Protein AF-F8PUZ0-F1 (afdb_monomer_lite)

Sequence (207 aa):
MEPEPGDVYIRRVSTFIRNNEKGLAEAGFVRRRRPQRRHTDTVATSVFNPVGWFYVDSRTQPPAPPPKPKPVVFIIDTHRLFYILMRLEAIGMAIGTLDVKVDHPSRPMTFTKVSSDPDKSETLSLASFRSSLTAVSGLSLGGGWWGRPEPQSIDAELRFIFSSFTKIPAILIKSPGSKMIAELSKEPPNENALPMDAFKNIQSLEC

Radius of gyration: 25.56 Å; chains: 1; bounding box: 61×55×80 Å

pLDDT: mean 71.46, std 19.32, range [36.28, 95.25]

Organism: Serpula lacrymans var. lacrymans (strain S7.3) (NCBI:txid936435)

Structure (mmCIF, N/CA/C/O backbone):
data_AF-F8PUZ0-F1
#
_entry.id   AF-F8PUZ0-F1
#
loop_
_atom_site.group_PDB
_atom_site.id
_atom_site.type_symbol
_atom_site.label_atom_id
_atom_site.label_alt_id
_atom_site.label_comp_id
_atom_site.label_asym_id
_atom_site.label_entity_id
_atom_site.label_seq_id
_atom_site.pdbx_PDB_ins_code
_atom_site.Cartn_x
_atom_site.Cartn_y
_atom_site.Cartn_z
_atom_site.occupancy
_atom_site.B_iso_or_equiv
_atom_site.auth_seq_id
_atom_site.auth_comp_id
_atom_site.auth_asym_id
_atom_site.auth_atom_id
_atom_site.pdbx_PDB_model_num
ATOM 1 N N . MET A 1 1 ? 5.005 5.743 20.868 1.00 61.06 1 MET A N 1
ATOM 2 C CA . MET A 1 1 ? 4.700 5.861 19.428 1.00 61.06 1 MET A CA 1
ATOM 3 C C . MET A 1 1 ? 3.937 7.151 19.217 1.00 61.06 1 MET A C 1
ATOM 5 O O . MET A 1 1 ? 3.027 7.412 19.996 1.00 61.06 1 MET A O 1
ATOM 9 N N . GLU A 1 2 ? 4.318 7.957 18.231 1.00 71.50 2 GLU A N 1
ATOM 10 C CA . GLU A 1 2 ? 3.592 9.190 17.900 1.00 71.50 2 GLU A CA 1
ATOM 11 C C . GLU A 1 2 ? 2.314 8.832 17.123 1.00 71.50 2 GLU A C 1
ATOM 13 O O . GLU A 1 2 ? 2.414 8.114 16.118 1.00 71.50 2 GLU A O 1
ATOM 18 N N . PRO A 1 3 ? 1.123 9.264 17.581 1.00 78.94 3 PRO A N 1
ATOM 19 C CA . PRO A 1 3 ? -0.121 9.017 16.867 1.00 78.94 3 PRO A CA 1
ATOM 20 C C . PRO A 1 3 ? -0.197 9.903 15.618 1.00 78.94 3 PRO A C 1
ATOM 22 O O . PRO A 1 3 ? -0.076 11.123 15.695 1.00 78.94 3 PRO A O 1
ATOM 25 N N . GLU A 1 4 ? -0.411 9.285 14.461 1.00 86.81 4 GLU A N 1
ATOM 26 C CA . GLU A 1 4 ? -0.615 9.968 13.185 1.00 86.81 4 GLU A CA 1
ATOM 27 C C . GLU A 1 4 ? -2.093 9.857 12.761 1.00 86.81 4 GLU A C 1
ATOM 29 O O . GLU A 1 4 ? -2.658 8.759 12.835 1.00 86.81 4 GLU A O 1
ATOM 34 N N . PRO A 1 5 ? -2.741 10.952 12.318 1.00 90.06 5 PRO A N 1
ATOM 35 C CA . PRO A 1 5 ? -4.095 10.890 11.769 1.00 90.06 5 PRO A CA 1
ATOM 36 C C . PRO A 1 5 ? -4.122 10.089 10.460 1.00 90.06 5 PRO A C 1
ATOM 38 O O . PRO A 1 5 ? -3.265 10.262 9.588 1.00 90.06 5 PRO A O 1
ATOM 41 N N . GLY A 1 6 ? -5.111 9.208 10.312 1.00 88.38 6 GLY A N 1
ATOM 42 C CA . GLY A 1 6 ? -5.140 8.235 9.224 1.00 88.38 6 GLY A CA 1
ATOM 43 C C . GLY A 1 6 ? -5.359 8.846 7.836 1.00 88.38 6 GLY A C 1
ATOM 44 O O . GLY A 1 6 ? -4.699 8.445 6.877 1.00 88.38 6 GLY A O 1
ATOM 45 N N . ASP A 1 7 ? -6.163 9.903 7.727 1.00 91.50 7 ASP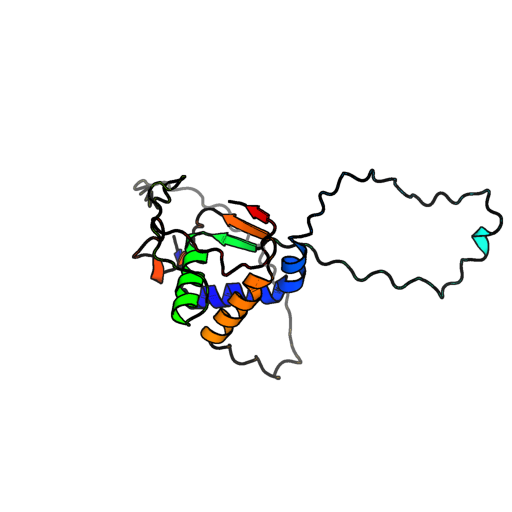 A N 1
ATOM 46 C CA . ASP A 1 7 ? -6.376 10.611 6.455 1.00 91.50 7 ASP A CA 1
ATOM 47 C C . ASP A 1 7 ? -5.091 11.281 5.929 1.00 91.50 7 ASP A C 1
ATOM 49 O O . ASP A 1 7 ? -4.815 11.286 4.726 1.00 91.50 7 ASP A O 1
ATOM 53 N N . VAL A 1 8 ? -4.246 11.801 6.829 1.00 91.81 8 VAL A N 1
ATOM 54 C CA . VAL A 1 8 ? -2.925 12.347 6.465 1.00 91.81 8 VAL A CA 1
ATOM 55 C C . VAL A 1 8 ? -2.006 11.232 5.976 1.00 91.81 8 VAL A C 1
ATOM 57 O O . VAL A 1 8 ? -1.242 11.423 5.024 1.00 91.81 8 VAL A O 1
ATOM 60 N N . TYR A 1 9 ? -2.102 10.048 6.584 1.00 91.88 9 TYR A N 1
ATOM 61 C CA . TYR A 1 9 ? -1.354 8.887 6.130 1.00 91.88 9 TYR A CA 1
ATOM 62 C C . TYR A 1 9 ? -1.764 8.454 4.714 1.00 91.88 9 TYR A C 1
ATOM 64 O O . TYR A 1 9 ? -0.879 8.251 3.878 1.00 91.88 9 TYR A O 1
ATOM 72 N N . ILE A 1 10 ? -3.067 8.390 4.416 1.00 94.19 10 ILE A N 1
ATOM 73 C CA . ILE A 1 10 ? -3.593 8.072 3.075 1.00 94.19 10 ILE A CA 1
ATOM 74 C C . ILE A 1 10 ? -3.025 9.049 2.033 1.00 94.19 10 ILE A C 1
ATOM 76 O O . ILE A 1 10 ? -2.449 8.609 1.035 1.00 94.19 10 ILE A O 1
ATOM 80 N N . ARG A 1 11 ? -3.051 10.354 2.330 1.00 93.81 11 ARG A N 1
ATOM 81 C CA . ARG A 1 11 ? -2.459 11.422 1.499 1.00 93.81 11 ARG A CA 1
ATOM 82 C C . ARG A 1 11 ? -0.980 11.256 1.231 1.00 93.81 11 ARG A C 1
ATOM 84 O O . ARG A 1 11 ? -0.498 11.450 0.111 1.00 93.81 11 ARG A O 1
ATOM 91 N N . ARG A 1 12 ? -0.229 10.872 2.257 1.00 93.12 12 ARG A N 1
ATOM 92 C CA . ARG A 1 12 ? 1.201 10.611 2.113 1.00 93.12 12 ARG A CA 1
ATOM 93 C C . ARG A 1 12 ? 1.458 9.403 1.215 1.00 93.12 12 ARG A C 1
ATOM 95 O O . ARG A 1 12 ? 2.357 9.460 0.379 1.00 93.12 12 ARG A O 1
ATOM 102 N N . VAL A 1 13 ? 0.686 8.329 1.373 1.00 93.69 13 VAL A N 1
ATOM 103 C CA . VAL A 1 13 ? 0.827 7.108 0.564 1.00 93.69 13 VAL A CA 1
ATOM 104 C C . VAL A 1 13 ? 0.438 7.369 -0.887 1.00 93.69 13 VAL A C 1
ATOM 106 O O . VAL A 1 13 ? 1.197 7.011 -1.786 1.00 93.69 13 VAL A O 1
ATOM 109 N N . SER A 1 14 ? -0.686 8.045 -1.130 1.00 94.50 14 SER A N 1
ATOM 110 C CA . SER A 1 14 ? -1.141 8.386 -2.479 1.00 94.50 14 SER A CA 1
ATOM 111 C C . SER A 1 14 ? -0.101 9.251 -3.206 1.00 94.50 14 SER A C 1
ATOM 113 O O . SER A 1 14 ? 0.275 8.949 -4.340 1.00 94.50 14 SER A O 1
ATOM 115 N N . THR A 1 15 ? 0.461 10.252 -2.523 1.00 94.19 15 THR A N 1
ATOM 116 C CA . THR A 1 15 ? 1.547 11.096 -3.050 1.00 94.19 15 THR A CA 1
ATOM 117 C C . THR A 1 15 ? 2.822 10.292 -3.320 1.00 94.19 15 THR A C 1
ATOM 119 O O . THR A 1 15 ? 3.443 10.446 -4.372 1.00 94.19 15 THR A O 1
ATOM 122 N N . PHE A 1 16 ? 3.210 9.399 -2.404 1.00 94.38 16 PHE A N 1
ATOM 123 C CA . PHE A 1 16 ? 4.382 8.539 -2.577 1.00 94.38 16 PHE A CA 1
ATOM 124 C C . PHE A 1 16 ? 4.261 7.646 -3.816 1.00 94.38 16 PHE A C 1
ATOM 126 O O . PHE A 1 16 ? 5.210 7.559 -4.597 1.00 94.38 16 PHE A O 1
ATOM 133 N N . ILE A 1 17 ? 3.097 7.022 -4.016 1.00 94.19 17 ILE A N 1
ATOM 134 C CA . ILE A 1 17 ? 2.838 6.151 -5.165 1.00 94.19 17 ILE A CA 1
ATOM 135 C C . ILE A 1 17 ? 2.893 6.954 -6.469 1.00 94.19 17 ILE A C 1
ATOM 137 O O . ILE A 1 17 ? 3.574 6.532 -7.399 1.00 94.19 17 ILE A O 1
ATOM 141 N N . ARG A 1 18 ? 2.263 8.137 -6.532 1.00 92.44 18 ARG A N 1
ATOM 142 C CA . ARG A 1 18 ? 2.304 9.006 -7.727 1.00 92.44 18 ARG A CA 1
ATOM 143 C C . ARG A 1 18 ? 3.730 9.388 -8.115 1.00 92.44 18 ARG A C 1
ATOM 145 O O . ARG A 1 18 ? 4.086 9.338 -9.287 1.00 92.44 18 ARG A O 1
ATOM 152 N N . ASN A 1 19 ? 4.562 9.718 -7.129 1.00 93.38 19 ASN A N 1
ATOM 153 C CA . ASN A 1 19 ? 5.944 10.127 -7.374 1.00 93.38 19 ASN A CA 1
ATOM 154 C C . ASN A 1 19 ? 6.845 8.964 -7.822 1.00 93.38 19 ASN A C 1
ATOM 156 O O . ASN A 1 19 ? 7.851 9.197 -8.488 1.00 93.38 19 ASN A O 1
ATOM 160 N N . ASN A 1 20 ? 6.496 7.723 -7.468 1.00 92.12 20 ASN A N 1
ATOM 161 C CA . ASN A 1 20 ? 7.328 6.543 -7.708 1.00 92.12 20 ASN A CA 1
ATOM 162 C C . ASN A 1 20 ? 6.685 5.509 -8.648 1.00 92.12 20 ASN A C 1
ATOM 164 O O . ASN A 1 20 ? 7.224 4.413 -8.765 1.00 92.12 20 ASN A O 1
ATOM 168 N N . GLU A 1 21 ? 5.587 5.830 -9.345 1.00 90.81 21 GLU A N 1
ATOM 169 C CA . GLU A 1 21 ? 4.794 4.860 -10.129 1.00 90.81 21 GLU A CA 1
ATOM 170 C C . GLU A 1 21 ? 5.658 4.033 -11.096 1.00 90.81 21 GLU A C 1
ATOM 172 O O . GLU A 1 21 ? 5.565 2.807 -11.127 1.00 90.81 21 GLU A O 1
ATOM 177 N N . LYS A 1 22 ? 6.574 4.689 -11.822 1.00 88.56 22 LYS A N 1
ATOM 178 C CA . LYS A 1 22 ? 7.488 4.017 -12.762 1.00 88.56 22 LYS A CA 1
ATOM 179 C C . LYS A 1 22 ? 8.450 3.054 -12.062 1.00 88.56 22 LYS A C 1
ATOM 181 O O . LYS A 1 22 ? 8.690 1.963 -12.562 1.00 88.56 22 LYS A O 1
ATOM 186 N N . GLY A 1 23 ? 8.999 3.450 -10.913 1.00 88.00 23 GLY A N 1
ATOM 187 C CA . GLY A 1 23 ? 9.932 2.617 -10.151 1.00 88.00 23 GLY A CA 1
ATOM 188 C C . GLY A 1 23 ? 9.236 1.446 -9.458 1.00 88.00 23 GLY A C 1
ATOM 189 O O . GLY A 1 23 ? 9.774 0.340 -9.439 1.00 88.00 23 GLY A O 1
ATOM 190 N N . LEU A 1 24 ? 8.022 1.673 -8.948 1.00 89.88 24 LEU A N 1
ATOM 191 C CA . LEU A 1 24 ? 7.180 0.640 -8.346 1.00 89.88 24 LEU A CA 1
ATOM 192 C C . LEU A 1 24 ? 6.823 -0.443 -9.371 1.00 89.88 24 LEU A C 1
ATOM 194 O O . LEU A 1 24 ? 6.954 -1.625 -9.072 1.00 89.88 24 LEU A O 1
ATOM 198 N N . ALA A 1 25 ? 6.459 -0.058 -10.598 1.00 87.31 25 ALA A N 1
ATOM 199 C CA . ALA A 1 25 ? 6.144 -1.008 -11.668 1.00 87.31 25 ALA A CA 1
ATOM 200 C C . ALA A 1 25 ? 7.348 -1.874 -12.095 1.00 87.31 25 ALA A C 1
ATOM 202 O O . ALA A 1 25 ? 7.174 -3.014 -12.525 1.00 87.31 25 ALA A O 1
ATOM 203 N N . GLU A 1 26 ? 8.579 -1.369 -11.965 1.00 86.00 26 GLU A N 1
ATOM 204 C CA . GLU A 1 26 ? 9.790 -2.094 -12.371 1.00 86.00 26 GLU A CA 1
ATOM 205 C C . GLU A 1 26 ? 10.348 -3.048 -11.305 1.00 86.00 26 GLU A C 1
ATOM 207 O O . GLU A 1 26 ? 11.208 -3.877 -11.612 1.00 86.00 26 GLU A O 1
ATOM 212 N N . ALA A 1 27 ? 9.851 -2.987 -10.067 1.00 80.81 27 ALA A N 1
ATOM 213 C CA . ALA A 1 27 ? 10.391 -3.756 -8.945 1.00 80.81 27 ALA A CA 1
ATOM 214 C C . ALA A 1 27 ? 10.169 -5.278 -9.036 1.00 80.81 27 ALA A C 1
ATOM 216 O O . ALA A 1 27 ? 10.889 -6.034 -8.393 1.00 80.81 27 ALA A O 1
ATOM 217 N N . GLY A 1 28 ? 9.228 -5.746 -9.860 1.00 67.38 28 GLY A N 1
ATOM 218 C CA . GLY A 1 28 ? 8.992 -7.178 -10.108 1.00 67.38 28 GLY A CA 1
ATOM 219 C C . GLY A 1 28 ? 10.021 -7.788 -11.049 1.00 67.38 28 GLY A C 1
ATOM 220 O O . GLY A 1 28 ? 10.410 -8.945 -10.922 1.00 67.38 28 GLY A O 1
ATOM 221 N N . PHE A 1 29 ? 10.562 -6.967 -11.951 1.00 64.50 29 PHE A N 1
ATOM 222 C CA . PHE A 1 29 ? 11.583 -7.376 -12.906 1.00 64.50 29 PHE A CA 1
ATOM 223 C C . PHE A 1 29 ? 12.984 -7.314 -12.311 1.00 64.50 29 PHE A C 1
ATOM 225 O O . PHE A 1 29 ? 13.941 -7.056 -13.052 1.00 64.50 29 PHE A O 1
ATOM 232 N N . VAL A 1 30 ? 13.149 -7.611 -11.014 1.00 57.16 30 VAL A N 1
ATOM 233 C CA . VAL A 1 30 ? 14.440 -8.076 -10.499 1.00 57.16 30 VAL A CA 1
ATOM 234 C C . VAL A 1 30 ? 14.706 -9.418 -11.179 1.00 57.16 30 VAL A C 1
ATOM 236 O O . VAL A 1 30 ? 14.574 -10.504 -10.622 1.00 57.16 30 VAL A O 1
ATOM 239 N N . ARG A 1 31 ? 15.099 -9.327 -12.459 1.00 52.47 31 ARG A N 1
ATOM 240 C CA . ARG A 1 31 ? 15.898 -10.301 -13.167 1.00 52.47 31 ARG A CA 1
ATOM 241 C C . ARG A 1 31 ? 16.898 -10.722 -12.121 1.00 52.47 31 ARG A C 1
ATOM 243 O O . ARG A 1 31 ? 17.672 -9.875 -11.667 1.00 52.47 31 ARG A O 1
ATOM 250 N N . ARG A 1 32 ? 16.875 -12.006 -11.764 1.00 51.69 32 ARG A N 1
ATOM 251 C CA . ARG A 1 32 ? 18.057 -12.728 -11.312 1.00 51.69 32 ARG A CA 1
ATOM 252 C C . ARG A 1 32 ? 19.165 -12.300 -12.263 1.00 51.69 32 ARG A C 1
ATOM 254 O O . ARG A 1 32 ? 19.318 -12.866 -13.345 1.00 51.69 32 ARG A O 1
ATOM 261 N N . ARG A 1 33 ? 19.868 -11.214 -11.937 1.00 50.69 33 ARG A N 1
ATOM 262 C CA . ARG A 1 33 ? 21.059 -10.793 -12.642 1.00 50.69 33 ARG A CA 1
ATOM 263 C C . ARG A 1 33 ? 22.043 -11.847 -12.200 1.00 50.69 33 ARG A C 1
ATOM 265 O O . ARG A 1 33 ? 22.777 -11.672 -11.236 1.00 50.69 33 ARG A O 1
ATOM 272 N N . ARG A 1 34 ? 22.006 -12.976 -12.911 1.00 45.03 34 ARG A N 1
ATOM 273 C CA . ARG A 1 34 ? 23.173 -13.814 -13.111 1.00 45.03 34 ARG A CA 1
ATOM 274 C C . ARG A 1 34 ? 24.303 -12.809 -13.320 1.00 45.03 34 ARG A C 1
ATOM 276 O O . ARG A 1 34 ? 24.102 -11.912 -14.147 1.00 45.03 34 ARG A O 1
ATOM 283 N N . PRO A 1 35 ? 25.384 -12.840 -12.529 1.00 44.56 35 PRO A N 1
ATOM 284 C CA . PRO A 1 35 ? 26.466 -11.891 -12.690 1.00 44.56 35 PRO A CA 1
ATOM 285 C C . PRO A 1 35 ? 27.008 -12.103 -14.100 1.00 44.56 35 PRO A C 1
ATOM 287 O O . PRO A 1 35 ? 27.794 -13.009 -14.361 1.00 44.56 35 PRO A O 1
ATOM 290 N N . GLN A 1 36 ? 26.500 -11.324 -15.051 1.00 48.62 36 GLN A N 1
ATOM 291 C CA . GLN A 1 36 ? 27.058 -11.252 -16.376 1.00 48.62 36 GLN A CA 1
ATOM 292 C C . GLN A 1 36 ? 28.374 -10.546 -16.128 1.00 48.62 36 GLN A C 1
ATOM 294 O O . GLN A 1 36 ? 28.384 -9.360 -15.785 1.00 48.62 36 GLN A O 1
ATOM 299 N N . ARG A 1 37 ? 29.452 -11.342 -16.147 1.00 42.41 37 ARG A N 1
ATOM 300 C CA . ARG A 1 37 ? 30.840 -10.888 -16.170 1.00 42.41 37 ARG A CA 1
ATOM 301 C C . ARG A 1 37 ? 30.864 -9.546 -16.884 1.00 42.41 37 ARG A C 1
ATOM 303 O O . ARG A 1 37 ? 30.531 -9.477 -18.065 1.00 42.41 37 ARG A O 1
ATOM 310 N N . ARG A 1 38 ? 31.199 -8.491 -16.142 1.00 43.19 38 ARG A N 1
ATOM 311 C CA . ARG A 1 38 ? 31.587 -7.215 -16.726 1.00 43.19 38 ARG A CA 1
ATOM 312 C C . ARG A 1 38 ? 32.826 -7.512 -17.567 1.00 43.19 38 ARG A C 1
ATOM 314 O O . ARG A 1 38 ? 33.930 -7.515 -17.038 1.00 43.19 38 ARG A O 1
ATOM 321 N N . HIS A 1 39 ? 32.636 -7.833 -18.843 1.00 41.91 39 HIS A N 1
ATOM 322 C CA . HIS A 1 39 ? 33.655 -7.531 -19.826 1.00 41.91 39 HIS A CA 1
ATOM 323 C C . HIS A 1 39 ? 33.667 -6.011 -19.895 1.00 41.91 39 HIS A C 1
ATOM 325 O O . HIS A 1 39 ? 32.693 -5.363 -20.268 1.00 41.91 39 HIS A O 1
ATOM 331 N N . THR A 1 40 ? 34.728 -5.452 -19.338 1.00 43.44 40 THR A N 1
ATOM 332 C CA . THR A 1 40 ? 35.151 -4.092 -19.597 1.00 43.44 40 THR A CA 1
ATOM 333 C C . THR A 1 40 ? 35.383 -3.987 -21.099 1.00 43.44 40 THR A C 1
ATOM 335 O O . THR A 1 40 ? 36.468 -4.315 -21.573 1.00 43.44 40 THR A O 1
ATOM 338 N N . ASP A 1 41 ? 34.368 -3.558 -21.845 1.00 45.03 41 ASP A N 1
ATOM 339 C CA . ASP A 1 41 ? 34.554 -3.034 -23.196 1.00 45.03 41 ASP A CA 1
ATOM 340 C C . ASP A 1 41 ? 35.182 -1.644 -23.056 1.00 4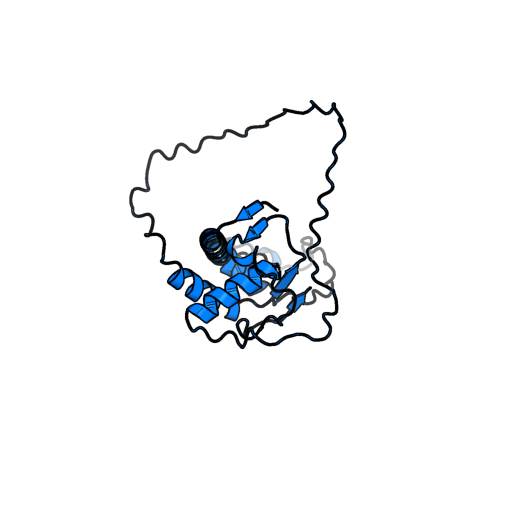5.03 41 ASP A C 1
ATOM 342 O O . ASP A 1 41 ? 34.580 -0.598 -23.290 1.00 45.03 41 ASP A O 1
ATOM 346 N N . THR A 1 42 ? 36.429 -1.641 -22.589 1.00 42.72 42 THR A N 1
ATOM 347 C CA . THR A 1 42 ? 37.403 -0.642 -22.993 1.00 42.72 42 THR A CA 1
ATOM 348 C C . THR A 1 42 ? 37.437 -0.736 -24.510 1.00 42.72 42 THR A C 1
ATOM 350 O O . THR A 1 42 ? 37.608 -1.831 -25.042 1.00 42.72 42 THR A O 1
ATOM 353 N N . VAL A 1 43 ? 37.217 0.382 -25.196 1.00 49.19 43 VAL A N 1
ATOM 354 C CA . VAL A 1 43 ? 37.331 0.510 -26.650 1.00 49.19 43 VAL A CA 1
ATOM 355 C C . VAL A 1 43 ? 38.727 0.038 -27.065 1.00 49.19 43 VAL A C 1
ATOM 357 O O . VAL A 1 43 ? 39.677 0.811 -27.110 1.00 49.19 43 VAL A O 1
ATOM 360 N N . ALA A 1 44 ? 38.868 -1.259 -27.320 1.00 45.59 44 ALA A N 1
ATOM 361 C CA . ALA A 1 44 ? 39.980 -1.808 -28.054 1.00 45.59 44 ALA A CA 1
ATOM 362 C C . ALA A 1 44 ? 39.646 -1.517 -29.511 1.00 45.59 44 ALA A C 1
ATOM 364 O O . ALA A 1 44 ? 38.916 -2.258 -30.167 1.00 45.59 44 ALA A O 1
ATOM 365 N N . THR A 1 45 ? 40.122 -0.371 -29.985 1.00 53.81 45 THR A N 1
ATOM 366 C CA . THR A 1 45 ? 40.308 -0.101 -31.405 1.00 53.81 45 THR A CA 1
ATOM 367 C C . THR A 1 45 ? 40.977 -1.327 -32.019 1.00 53.81 45 THR A C 1
ATOM 369 O O . THR A 1 45 ? 42.165 -1.572 -31.818 1.00 53.81 45 THR A O 1
ATOM 372 N N . SER A 1 46 ? 40.202 -2.157 -32.722 1.00 49.41 46 SER A N 1
ATOM 373 C CA . SER A 1 46 ? 40.759 -3.286 -33.453 1.00 49.41 46 SER A CA 1
ATOM 374 C C . SER A 1 46 ? 41.580 -2.710 -34.606 1.00 49.41 46 SER A C 1
ATOM 376 O O . SER A 1 46 ? 41.031 -2.301 -35.628 1.00 49.41 46 SER A O 1
ATOM 378 N N . VAL A 1 47 ? 42.899 -2.663 -34.431 1.00 58.34 47 VAL A N 1
ATOM 379 C CA . VAL A 1 47 ? 43.872 -2.087 -35.382 1.00 58.34 47 VAL A CA 1
ATOM 380 C C . VAL A 1 47 ? 43.916 -2.856 -36.720 1.00 58.34 47 VAL A C 1
ATOM 382 O O . VAL A 1 47 ? 44.567 -2.434 -37.665 1.00 58.34 47 VAL A O 1
ATOM 385 N N . PHE A 1 48 ? 43.176 -3.963 -36.840 1.00 56.53 48 PHE A N 1
ATOM 386 C CA . PHE A 1 48 ? 43.165 -4.841 -38.013 1.00 56.53 48 PHE A CA 1
ATOM 387 C C . PHE A 1 48 ? 41.900 -4.760 -38.878 1.00 56.53 48 PHE A C 1
ATOM 389 O O . PHE A 1 48 ? 41.743 -5.588 -39.771 1.00 56.53 48 PHE A O 1
ATOM 396 N N . ASN A 1 49 ? 41.003 -3.789 -38.656 1.00 57.06 49 ASN A N 1
ATOM 397 C CA . ASN A 1 49 ? 39.819 -3.633 -39.506 1.00 57.06 49 ASN A CA 1
ATOM 398 C C . ASN A 1 49 ? 39.912 -2.365 -40.384 1.00 57.06 49 ASN A C 1
ATOM 400 O O . ASN A 1 49 ? 39.560 -1.277 -39.917 1.00 57.06 49 ASN A O 1
ATOM 404 N N . PRO A 1 50 ? 40.371 -2.469 -41.650 1.00 58.28 50 PRO A N 1
ATOM 405 C CA . PRO A 1 50 ? 40.642 -1.314 -42.518 1.00 58.28 50 PRO A CA 1
ATOM 406 C C . PRO A 1 50 ? 39.388 -0.537 -42.969 1.00 58.28 50 PRO A C 1
ATOM 408 O O . PRO A 1 50 ? 39.509 0.462 -43.668 1.00 58.28 50 PRO A O 1
ATOM 411 N N . VAL A 1 51 ? 38.187 -0.948 -42.547 1.00 59.16 51 VAL A N 1
ATOM 412 C CA . VAL A 1 51 ? 36.906 -0.263 -42.820 1.00 59.16 51 VAL A CA 1
ATOM 413 C C . VAL A 1 51 ? 36.304 0.452 -41.599 1.00 59.16 51 VAL A C 1
ATOM 415 O O . VAL A 1 51 ? 35.243 1.060 -41.707 1.00 59.16 51 VAL A O 1
ATOM 418 N N . GLY A 1 52 ? 36.979 0.453 -40.443 1.00 59.16 52 GLY A N 1
ATOM 419 C CA . GLY A 1 52 ? 36.462 1.066 -39.208 1.00 59.16 52 GLY A CA 1
ATOM 420 C C . GLY A 1 52 ? 36.506 2.602 -39.142 1.00 59.16 52 GLY A C 1
ATOM 421 O O . GLY A 1 52 ? 35.861 3.184 -38.275 1.00 59.16 52 GLY A O 1
ATOM 422 N N . TRP A 1 53 ? 37.243 3.275 -40.035 1.00 55.16 53 TRP A N 1
ATOM 423 C CA . TRP A 1 53 ? 37.408 4.740 -39.998 1.00 55.16 53 TRP A CA 1
ATOM 424 C C . TRP A 1 53 ? 36.224 5.486 -40.636 1.00 55.16 53 TRP A C 1
ATOM 426 O O . TRP A 1 53 ? 35.849 6.563 -40.183 1.00 55.16 53 TRP A O 1
ATOM 436 N N . PHE A 1 54 ? 35.570 4.915 -41.651 1.00 52.62 54 PHE A N 1
ATOM 437 C CA . PHE A 1 54 ? 34.526 5.621 -42.409 1.00 52.62 54 PHE A CA 1
ATOM 438 C C . PHE A 1 54 ? 33.163 5.716 -41.701 1.00 52.62 54 PHE A C 1
ATOM 440 O O . PHE A 1 54 ? 32.243 6.310 -42.250 1.00 52.62 54 PHE A O 1
ATOM 447 N N . TYR A 1 55 ? 33.020 5.171 -40.487 1.00 48.97 55 TYR A N 1
ATOM 448 C CA . TYR A 1 55 ? 31.768 5.226 -39.717 1.00 48.97 55 TYR A CA 1
ATOM 449 C C . TYR A 1 55 ? 31.764 6.300 -38.610 1.00 48.97 55 TYR A C 1
ATOM 451 O O . TYR A 1 55 ? 30.889 6.318 -37.750 1.00 48.97 55 TYR A O 1
ATOM 459 N N . VAL A 1 56 ? 32.718 7.236 -38.619 1.00 52.53 56 VAL A N 1
ATOM 460 C CA . VAL A 1 56 ? 32.625 8.464 -37.810 1.00 52.53 56 VAL A CA 1
ATOM 461 C C . VAL A 1 56 ? 31.943 9.545 -38.653 1.00 52.53 56 VAL A C 1
ATOM 463 O O . VAL A 1 56 ? 32.562 10.530 -39.041 1.00 52.53 56 VAL A O 1
ATOM 466 N N . ASP A 1 57 ? 30.660 9.343 -38.967 1.00 45.72 57 ASP A N 1
ATOM 467 C CA . ASP A 1 57 ? 29.771 10.454 -39.315 1.00 45.72 57 ASP A CA 1
ATOM 468 C C . ASP A 1 57 ? 28.895 10.768 -38.100 1.00 45.72 57 ASP A C 1
ATOM 470 O O . ASP A 1 57 ? 28.150 9.942 -37.565 1.00 45.72 57 ASP A O 1
ATOM 474 N N . SER A 1 58 ? 29.037 11.996 -37.631 1.00 52.47 58 SER A N 1
ATOM 475 C CA . SER A 1 58 ? 28.440 12.593 -36.446 1.00 52.47 58 SER A CA 1
ATOM 476 C C . SER A 1 58 ? 26.950 12.914 -36.638 1.00 52.47 58 SER A C 1
ATOM 478 O O . SER A 1 58 ? 26.481 13.973 -36.218 1.00 52.47 58 SER A O 1
ATOM 480 N N . ARG A 1 59 ? 26.181 12.014 -37.275 1.00 48.22 59 ARG A N 1
ATOM 481 C CA . ARG A 1 59 ? 24.747 12.219 -37.578 1.00 48.22 59 ARG A CA 1
ATOM 482 C C . ARG A 1 59 ? 23.823 11.007 -37.445 1.00 48.22 59 ARG A C 1
ATOM 484 O O . ARG A 1 59 ? 22.613 11.179 -37.549 1.00 48.22 59 ARG A O 1
ATOM 491 N N . THR A 1 60 ? 24.323 9.822 -37.111 1.00 51.81 60 THR A N 1
ATOM 492 C CA . THR A 1 60 ? 23.472 8.655 -36.799 1.00 51.81 60 THR A CA 1
ATOM 493 C C . THR A 1 60 ? 23.942 7.955 -35.533 1.00 51.81 60 THR A C 1
ATOM 495 O O . THR A 1 60 ? 24.281 6.773 -35.526 1.00 51.81 60 THR A O 1
ATOM 498 N N . GLN A 1 61 ? 23.954 8.694 -34.424 1.00 50.81 61 GLN A N 1
ATOM 499 C CA . GLN A 1 61 ? 23.900 8.068 -33.112 1.00 50.81 61 GLN A CA 1
ATOM 500 C C . GLN A 1 61 ? 22.481 7.493 -32.957 1.00 50.81 61 GLN A C 1
ATOM 502 O O . GLN A 1 61 ? 21.526 8.274 -33.012 1.00 50.81 61 GLN A O 1
ATOM 507 N N . PRO A 1 62 ? 22.288 6.165 -32.805 1.00 60.31 62 PRO A N 1
ATOM 508 C CA . PRO A 1 62 ? 20.985 5.656 -32.400 1.00 60.31 62 PRO A CA 1
ATOM 509 C C . PRO A 1 62 ? 20.597 6.393 -31.112 1.00 60.31 62 PRO A C 1
ATOM 511 O O . PRO A 1 62 ? 21.466 6.562 -30.246 1.00 60.31 62 PRO A O 1
ATOM 514 N N . PRO A 1 63 ? 19.354 6.898 -30.992 1.00 62.00 63 PRO A N 1
ATOM 515 C CA . PRO A 1 63 ? 18.955 7.675 -29.831 1.00 62.00 63 PRO A CA 1
ATOM 516 C C . PRO A 1 63 ? 19.304 6.869 -28.585 1.00 62.00 63 PRO A C 1
ATOM 518 O O . PRO A 1 63 ? 18.930 5.698 -28.476 1.00 62.00 63 PRO A O 1
ATOM 521 N N . ALA A 1 64 ? 20.090 7.473 -27.687 1.00 65.06 64 ALA A N 1
ATOM 522 C CA . ALA A 1 64 ? 20.451 6.836 -26.432 1.00 65.06 64 ALA A CA 1
ATOM 523 C C . ALA A 1 64 ? 19.157 6.313 -25.789 1.00 65.06 64 ALA A C 1
ATOM 525 O O . ALA A 1 64 ? 18.185 7.074 -25.706 1.00 65.06 64 ALA A O 1
ATOM 526 N N . PRO A 1 65 ? 19.089 5.025 -25.398 1.00 70.12 65 PRO A N 1
ATOM 527 C CA . PRO A 1 65 ? 17.871 4.487 -24.820 1.00 70.12 65 PRO A CA 1
ATOM 528 C C . PRO A 1 65 ? 17.490 5.352 -23.614 1.00 70.12 65 PRO A C 1
ATOM 530 O O . PRO A 1 65 ? 18.382 5.734 -22.845 1.00 70.12 65 PRO A O 1
ATOM 533 N N . PRO A 1 66 ? 16.197 5.686 -23.442 1.00 74.56 66 PRO A N 1
ATOM 534 C CA . PRO A 1 66 ? 15.771 6.502 -22.319 1.00 74.56 66 PRO A CA 1
ATOM 535 C C . PRO A 1 66 ? 16.265 5.867 -21.010 1.00 74.56 66 PRO A C 1
ATOM 537 O O . PRO A 1 66 ? 16.297 4.632 -20.901 1.00 74.56 66 PRO A O 1
ATOM 540 N N . PRO A 1 67 ? 16.683 6.679 -20.022 1.00 73.38 67 PRO A N 1
ATOM 541 C CA . PRO A 1 67 ? 17.182 6.154 -18.762 1.00 73.38 67 PRO A CA 1
ATOM 542 C C . PRO A 1 67 ? 16.104 5.277 -18.127 1.00 73.38 67 PRO A C 1
ATOM 544 O O . PRO A 1 67 ? 14.979 5.725 -17.893 1.00 73.38 67 PRO A O 1
ATOM 547 N N . LYS A 1 68 ? 16.445 4.010 -17.870 1.00 74.69 68 LYS A N 1
ATOM 548 C CA . LYS A 1 68 ? 15.541 3.083 -17.186 1.00 74.69 68 LYS A CA 1
ATOM 549 C C . LYS A 1 68 ? 15.281 3.608 -15.768 1.00 74.69 68 LYS A C 1
ATOM 551 O O . LYS A 1 68 ? 16.251 3.999 -15.104 1.00 74.69 68 LYS A O 1
ATOM 556 N N . PRO A 1 69 ? 14.019 3.655 -15.313 1.00 79.38 69 PRO A N 1
ATOM 557 C CA . PRO A 1 69 ? 13.695 3.973 -13.933 1.00 79.38 69 PRO A CA 1
ATOM 558 C C . PRO A 1 69 ? 14.497 3.108 -12.953 1.00 79.38 69 PRO A C 1
ATOM 560 O O . PRO A 1 69 ? 14.960 2.007 -13.253 1.00 79.38 69 PRO A O 1
ATOM 563 N N . LYS A 1 70 ? 14.719 3.638 -11.752 1.00 84.25 70 LYS A N 1
ATOM 564 C CA . LYS A 1 70 ? 15.276 2.830 -10.667 1.00 84.25 70 LYS A CA 1
ATOM 565 C C . LYS A 1 70 ? 14.121 2.029 -10.060 1.00 84.25 70 LYS A C 1
ATOM 567 O O . LYS A 1 70 ? 13.113 2.654 -9.725 1.00 84.25 70 LYS A O 1
ATOM 572 N N . PRO A 1 71 ? 14.244 0.699 -9.906 1.00 86.94 71 PRO A N 1
ATOM 573 C CA . PRO A 1 71 ? 13.198 -0.095 -9.278 1.00 86.94 71 PRO A CA 1
ATOM 574 C C . PRO A 1 71 ? 13.042 0.320 -7.810 1.00 86.94 71 PRO A C 1
ATOM 576 O O . PRO A 1 71 ? 14.035 0.515 -7.107 1.00 86.94 71 PRO A O 1
ATOM 579 N N . VAL A 1 72 ? 11.797 0.456 -7.358 1.00 90.38 72 VAL A N 1
ATOM 580 C CA . VAL A 1 72 ? 11.432 0.847 -5.989 1.00 90.38 72 VAL A CA 1
ATOM 581 C C . VAL A 1 72 ? 10.484 -0.205 -5.432 1.00 90.38 72 VAL A C 1
ATOM 583 O O . VAL A 1 72 ? 9.437 -0.447 -6.016 1.00 90.38 72 VAL A O 1
ATOM 586 N N . VAL A 1 73 ? 10.824 -0.823 -4.303 1.00 90.69 73 VAL A N 1
ATOM 587 C CA . VAL A 1 73 ? 9.935 -1.783 -3.626 1.00 90.69 73 VAL A CA 1
ATOM 588 C C . VAL A 1 73 ? 8.921 -1.022 -2.774 1.00 90.69 73 VAL A C 1
ATOM 590 O O . VAL A 1 73 ? 9.276 -0.045 -2.109 1.00 90.69 73 VAL A O 1
ATOM 593 N N . PHE A 1 74 ? 7.659 -1.456 -2.781 1.00 93.00 74 PHE A N 1
ATOM 594 C CA . PHE A 1 74 ? 6.647 -0.881 -1.900 1.00 93.00 74 PHE A CA 1
ATOM 595 C C . PHE A 1 74 ? 6.820 -1.432 -0.482 1.00 93.00 74 PHE A C 1
ATOM 597 O O . PHE A 1 74 ? 6.638 -2.624 -0.253 1.00 93.00 74 PHE A O 1
ATOM 604 N N . ILE A 1 75 ? 7.184 -0.567 0.466 1.00 92.75 75 ILE A N 1
ATOM 605 C CA . ILE A 1 75 ? 7.446 -0.958 1.856 1.00 92.75 75 ILE A CA 1
ATOM 606 C C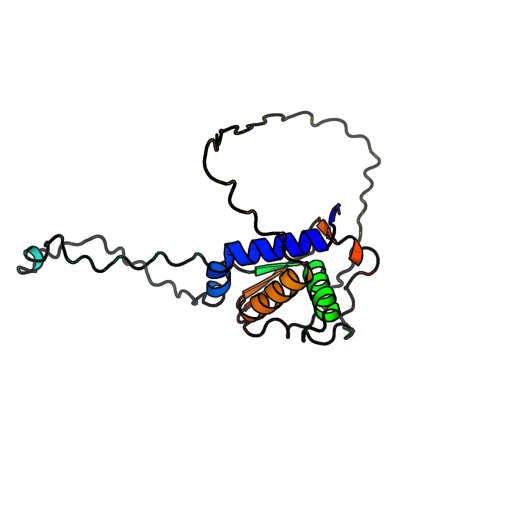 . ILE A 1 75 ? 6.301 -0.479 2.742 1.00 92.75 75 ILE A C 1
ATOM 608 O O . ILE A 1 75 ? 6.027 0.724 2.801 1.00 92.75 75 ILE A O 1
ATOM 612 N N . ILE A 1 76 ? 5.674 -1.396 3.477 1.00 91.50 76 ILE A N 1
ATOM 613 C CA . ILE A 1 76 ? 4.557 -1.076 4.369 1.00 91.50 76 ILE A CA 1
ATOM 614 C C . ILE A 1 76 ? 4.571 -1.923 5.645 1.00 91.50 76 ILE A C 1
ATOM 616 O O . ILE A 1 76 ? 5.014 -3.063 5.660 1.00 91.50 76 ILE A O 1
ATOM 620 N N . ASP A 1 77 ? 4.113 -1.340 6.745 1.00 89.00 77 ASP A N 1
ATOM 621 C CA . ASP A 1 77 ? 3.968 -2.005 8.039 1.00 89.00 77 ASP A CA 1
ATOM 622 C C . ASP A 1 77 ? 2.613 -2.725 8.082 1.00 89.00 77 ASP A C 1
ATOM 624 O O . ASP A 1 77 ? 1.621 -2.176 7.595 1.00 89.00 77 ASP A O 1
ATOM 628 N N . THR A 1 78 ? 2.517 -3.873 8.757 1.00 86.62 78 THR A N 1
ATOM 629 C CA . THR A 1 78 ? 1.254 -4.629 8.903 1.00 86.62 78 THR A CA 1
ATOM 630 C C . THR A 1 78 ? 0.097 -3.756 9.393 1.00 86.62 78 THR A C 1
ATOM 632 O O . THR A 1 78 ? -0.982 -3.748 8.809 1.00 86.62 78 THR A O 1
ATOM 635 N N . HIS A 1 79 ? 0.345 -2.939 10.420 1.00 86.12 79 HIS A N 1
ATOM 636 C CA . HIS A 1 79 ? -0.656 -2.045 11.007 1.00 86.12 79 HIS A CA 1
ATOM 637 C C . HIS A 1 79 ? -1.176 -0.994 10.016 1.00 86.12 79 HIS A C 1
ATOM 639 O O . HIS A 1 79 ? -2.344 -0.614 10.019 1.00 86.12 79 HIS A O 1
ATOM 645 N N . ARG A 1 80 ? -0.290 -0.489 9.159 1.00 89.31 80 ARG A N 1
ATOM 646 C CA . ARG A 1 80 ? -0.634 0.528 8.167 1.00 89.31 80 ARG A CA 1
ATOM 647 C C . ARG A 1 80 ? -1.337 -0.075 6.963 1.00 89.31 80 ARG A C 1
ATOM 649 O O . ARG A 1 80 ? -2.237 0.550 6.415 1.00 89.31 80 ARG A O 1
ATOM 656 N N . LEU A 1 81 ? -0.933 -1.281 6.576 1.00 90.62 81 LEU A N 1
ATOM 657 C CA . LEU A 1 81 ? -1.598 -2.037 5.531 1.00 90.62 81 LEU A CA 1
ATOM 658 C C . LEU A 1 81 ? -3.030 -2.385 5.950 1.00 90.62 81 LEU A C 1
ATOM 660 O O . LEU A 1 81 ? -3.950 -2.091 5.195 1.00 90.62 81 LEU A O 1
ATOM 664 N N . PHE A 1 82 ? -3.224 -2.889 7.173 1.00 89.62 82 PHE A N 1
ATOM 665 C CA . PHE A 1 82 ? -4.553 -3.144 7.734 1.00 89.62 82 PHE A CA 1
ATOM 666 C C . PHE A 1 82 ? -5.446 -1.903 7.683 1.00 89.62 82 PHE A C 1
ATOM 668 O O . PHE A 1 82 ? -6.573 -1.979 7.209 1.00 89.62 82 PHE A O 1
ATOM 675 N N . TYR A 1 83 ? -4.924 -0.741 8.091 1.00 90.94 83 TYR A N 1
ATOM 676 C CA . TYR A 1 83 ? -5.675 0.512 8.028 1.00 90.94 83 TYR A CA 1
ATOM 677 C C . TYR A 1 83 ? -6.181 0.839 6.624 1.00 90.94 83 TYR A C 1
ATOM 679 O O . TYR A 1 83 ? -7.347 1.180 6.443 1.00 90.94 83 TYR A O 1
ATOM 687 N N . ILE A 1 84 ? -5.296 0.747 5.627 1.00 93.62 84 ILE A N 1
ATOM 688 C CA . ILE A 1 84 ? -5.653 1.037 4.238 1.00 93.62 84 ILE A CA 1
ATOM 689 C C . ILE A 1 84 ? -6.717 0.049 3.761 1.00 93.62 84 ILE A C 1
ATOM 691 O O . ILE A 1 84 ? -7.685 0.473 3.141 1.00 93.62 84 ILE A O 1
ATOM 695 N N . LEU A 1 85 ? -6.562 -1.242 4.068 1.00 92.31 85 LEU A N 1
ATOM 696 C CA . LEU A 1 85 ? -7.530 -2.273 3.701 1.00 92.31 85 LEU A CA 1
ATOM 697 C C . LEU A 1 85 ? -8.893 -2.012 4.357 1.00 92.31 85 LEU A C 1
ATOM 699 O O . LEU A 1 85 ? -9.881 -1.901 3.645 1.00 92.31 85 LEU A O 1
ATOM 703 N N . MET A 1 86 ? -8.954 -1.765 5.664 1.00 90.75 86 MET A N 1
ATOM 704 C CA . MET A 1 86 ? -10.207 -1.426 6.352 1.00 90.75 86 MET A CA 1
ATOM 705 C C . MET A 1 86 ? -10.900 -0.203 5.722 1.00 90.75 86 MET A C 1
ATOM 707 O O . MET A 1 86 ? -12.099 -0.221 5.445 1.00 90.75 86 MET A O 1
ATOM 711 N N . ARG A 1 87 ? -10.139 0.848 5.385 1.00 92.75 87 ARG A N 1
ATOM 712 C CA . ARG A 1 87 ? -10.684 2.038 4.707 1.00 92.75 87 ARG A CA 1
ATOM 713 C C . ARG A 1 87 ? -11.139 1.761 3.269 1.00 92.75 87 ARG A C 1
ATOM 715 O O . ARG A 1 87 ? -12.039 2.441 2.786 1.00 92.75 87 ARG A O 1
ATOM 722 N N . LEU A 1 88 ? -10.540 0.792 2.579 1.00 93.94 88 LEU A N 1
ATOM 723 C CA . LEU A 1 88 ? -10.963 0.356 1.245 1.00 93.94 88 LEU A CA 1
ATOM 724 C C . LEU A 1 88 ? -12.254 -0.471 1.293 1.00 93.94 88 LEU A C 1
ATOM 726 O O . LEU A 1 88 ? -13.121 -0.278 0.439 1.00 93.94 88 LEU A O 1
ATOM 730 N N . GLU A 1 89 ? -12.401 -1.340 2.293 1.00 91.75 89 GLU A N 1
ATOM 731 C CA . GLU A 1 89 ? -13.629 -2.104 2.536 1.00 91.75 89 GLU A CA 1
ATOM 732 C C . GLU A 1 89 ? -14.801 -1.178 2.847 1.00 91.75 89 GLU A C 1
ATOM 734 O O . GLU A 1 89 ? -15.872 -1.332 2.266 1.00 91.75 89 GLU A O 1
ATOM 739 N N . ALA A 1 90 ? -14.576 -0.154 3.676 1.00 91.38 90 ALA A N 1
ATOM 740 C CA . ALA A 1 90 ? -15.594 0.840 4.014 1.00 91.38 90 ALA A CA 1
ATOM 741 C C . ALA A 1 90 ? -16.156 1.582 2.781 1.00 91.38 90 ALA A C 1
ATOM 743 O O . ALA A 1 90 ? -17.292 2.049 2.805 1.00 91.38 90 ALA A O 1
ATOM 744 N N . ILE A 1 91 ? -15.382 1.673 1.692 1.00 93.38 91 ILE A N 1
ATOM 745 C CA . ILE A 1 91 ? -15.804 2.268 0.408 1.00 93.38 91 ILE A CA 1
ATOM 746 C C . ILE A 1 91 ? -16.454 1.225 -0.525 1.00 93.38 91 ILE A C 1
ATOM 748 O O . ILE A 1 91 ? -17.006 1.577 -1.568 1.00 93.38 91 ILE A O 1
ATOM 752 N N . GLY A 1 92 ? -16.425 -0.057 -0.159 1.00 89.88 92 GLY A N 1
ATOM 753 C CA . GLY A 1 92 ? -16.982 -1.165 -0.934 1.00 89.88 92 GLY A CA 1
ATOM 754 C C . GLY A 1 92 ? -16.029 -1.727 -1.990 1.00 89.88 92 GLY A C 1
ATOM 755 O O . GLY A 1 92 ? -16.479 -2.279 -2.994 1.00 89.88 92 GLY A O 1
ATOM 756 N N . MET A 1 93 ? -14.712 -1.570 -1.816 1.00 91.19 93 MET A N 1
ATOM 757 C CA . MET A 1 93 ? -13.726 -2.147 -2.736 1.00 91.19 93 MET A CA 1
ATOM 758 C C . MET A 1 93 ? -13.522 -3.641 -2.455 1.00 91.19 93 MET A C 1
ATOM 760 O O . MET A 1 93 ? -13.447 -4.068 -1.306 1.00 91.19 93 MET A O 1
ATOM 764 N N . ALA A 1 94 ? -13.369 -4.443 -3.512 1.00 88.62 94 ALA A N 1
ATOM 765 C CA . ALA A 1 94 ? -13.151 -5.886 -3.402 1.00 88.62 94 ALA A CA 1
ATOM 766 C C . ALA A 1 94 ? -11.708 -6.205 -2.969 1.00 88.62 94 ALA A C 1
ATOM 768 O O . ALA A 1 94 ? -10.838 -6.440 -3.809 1.00 88.62 94 ALA A O 1
ATOM 769 N N . ILE A 1 95 ? -11.456 -6.167 -1.662 1.00 88.44 95 ILE A N 1
ATOM 770 C CA . ILE A 1 95 ? -10.152 -6.478 -1.057 1.00 88.44 95 ILE A CA 1
ATOM 771 C C . ILE A 1 95 ? -10.079 -7.869 -0.415 1.00 88.44 95 ILE A C 1
ATOM 773 O O . ILE A 1 95 ? -8.974 -8.288 -0.097 1.00 88.44 95 ILE A O 1
ATOM 777 N N . GLY A 1 96 ? -11.210 -8.559 -0.238 1.00 84.38 96 GLY A N 1
ATOM 778 C CA . GLY A 1 96 ? -11.320 -9.810 0.524 1.00 84.38 96 GLY A CA 1
ATOM 779 C C . GLY A 1 96 ? -11.882 -9.590 1.935 1.00 84.38 96 GLY A C 1
ATOM 780 O O . GLY A 1 96 ? -12.173 -8.464 2.323 1.00 84.38 96 GLY A O 1
ATOM 781 N N . THR A 1 97 ? -12.066 -10.669 2.695 1.00 85.25 97 THR A N 1
ATOM 782 C CA . THR A 1 97 ? -12.620 -10.623 4.061 1.00 85.25 97 THR A CA 1
ATOM 783 C C . THR A 1 97 ? -11.539 -10.285 5.087 1.00 85.25 97 THR A C 1
ATOM 785 O O . THR A 1 97 ? -10.543 -11.005 5.174 1.00 85.25 97 THR A O 1
ATOM 788 N N . LEU A 1 98 ? -11.751 -9.241 5.895 1.00 84.00 98 LEU A N 1
ATOM 789 C CA . LEU A 1 98 ? -10.844 -8.833 6.982 1.00 84.00 98 LEU A CA 1
ATOM 790 C C . LEU A 1 98 ? -11.117 -9.535 8.329 1.00 84.00 98 LEU A C 1
ATOM 792 O O . LEU A 1 98 ? -10.334 -9.376 9.265 1.00 84.00 98 LEU A O 1
ATOM 796 N N . ASP A 1 99 ? -12.179 -10.340 8.414 1.00 82.38 99 ASP A N 1
ATOM 797 C CA . ASP A 1 99 ? -12.647 -10.989 9.654 1.00 82.38 99 ASP A CA 1
ATOM 798 C C . ASP A 1 99 ? -12.065 -12.392 9.899 1.00 82.38 99 ASP A C 1
ATOM 800 O O . ASP A 1 99 ? -12.415 -13.069 10.868 1.00 82.38 99 ASP A O 1
ATOM 804 N N . VAL A 1 100 ? -11.190 -12.873 9.015 1.00 82.75 100 VAL A N 1
ATOM 805 C CA . VAL A 1 100 ? -10.608 -14.214 9.141 1.00 82.75 100 VAL A CA 1
ATOM 806 C C . VAL A 1 100 ? -9.546 -14.197 10.234 1.00 82.75 100 VAL A C 1
ATOM 808 O O . VAL A 1 100 ? -8.466 -13.639 10.047 1.00 82.75 100 VAL A O 1
ATOM 811 N N . LYS A 1 101 ? -9.841 -14.828 11.370 1.00 80.94 101 LYS A N 1
ATOM 812 C CA . LYS A 1 101 ? -8.890 -14.980 12.475 1.00 80.94 101 LYS A CA 1
ATOM 813 C C . LYS A 1 101 ? -7.837 -16.041 12.165 1.00 80.94 101 LYS A C 1
ATOM 815 O O . LYS A 1 101 ? -8.128 -17.058 11.539 1.00 80.94 101 LYS A O 1
ATOM 820 N N . VAL A 1 102 ? -6.610 -15.801 12.614 1.00 74.25 102 VAL A N 1
ATOM 821 C CA . VAL A 1 102 ? -5.488 -16.736 12.496 1.00 74.25 102 VAL A CA 1
ATOM 822 C C . VAL A 1 102 ? -5.259 -17.402 13.849 1.00 74.25 102 VAL A C 1
ATOM 824 O O . VAL A 1 102 ? -4.802 -16.757 14.787 1.00 74.25 102 VAL A O 1
ATOM 827 N N . ASP A 1 103 ? -5.523 -18.707 13.935 1.00 67.00 103 ASP A N 1
ATOM 828 C CA . ASP A 1 103 ? -5.451 -19.460 15.199 1.00 67.00 103 ASP A CA 1
ATOM 829 C C . ASP A 1 103 ? -4.026 -19.564 15.780 1.00 67.00 103 ASP A C 1
ATOM 831 O O . ASP A 1 103 ? -3.852 -19.694 16.988 1.00 67.00 103 ASP A O 1
ATOM 835 N N . HIS A 1 104 ? -2.992 -19.502 14.931 1.00 65.31 104 HIS A N 1
ATOM 836 C CA . HIS A 1 104 ? -1.585 -19.613 15.339 1.00 65.31 104 HIS A CA 1
ATOM 837 C C . HIS A 1 104 ? -0.698 -18.645 14.541 1.00 65.31 104 HIS A C 1
ATOM 839 O O . HIS A 1 104 ? -0.031 -19.063 13.586 1.00 65.31 104 HIS A O 1
ATOM 845 N N . PRO A 1 105 ? -0.666 -17.343 14.883 1.00 63.22 105 PRO A N 1
ATOM 846 C CA . PRO A 1 105 ? 0.230 -16.414 14.211 1.00 63.22 105 PRO A CA 1
ATOM 847 C C . PRO A 1 105 ? 1.680 -16.851 14.460 1.00 63.22 105 PRO A C 1
ATOM 849 O O . PRO A 1 105 ? 2.130 -16.960 15.599 1.00 63.22 105 PRO A O 1
ATOM 852 N N . SER A 1 106 ? 2.434 -17.093 13.384 1.00 56.62 106 SER A N 1
ATOM 853 C CA . SER A 1 106 ? 3.831 -17.564 13.435 1.00 56.62 106 SER A CA 1
ATOM 854 C C . SER A 1 106 ? 4.772 -16.619 14.192 1.00 56.62 106 SER A C 1
ATOM 856 O O . SER A 1 106 ? 5.849 -17.020 14.636 1.00 56.62 106 SER A O 1
ATOM 858 N N . ARG A 1 107 ? 4.352 -15.364 14.376 1.00 57.69 107 ARG A N 1
ATOM 859 C CA . ARG A 1 107 ? 4.923 -14.423 15.333 1.00 57.69 107 ARG A CA 1
ATOM 860 C C . ARG A 1 107 ? 3.794 -13.717 16.079 1.00 57.69 107 ARG A C 1
ATOM 862 O O . ARG A 1 107 ? 2.982 -13.069 15.419 1.00 57.69 107 ARG A O 1
ATOM 869 N N . PRO A 1 108 ? 3.763 -13.755 17.421 1.00 52.97 108 PRO A N 1
ATOM 870 C CA . PRO A 1 108 ? 2.850 -12.909 18.172 1.00 52.97 108 PRO A CA 1
ATOM 871 C C . PRO A 1 108 ? 3.192 -11.442 17.877 1.00 52.97 108 PRO A C 1
ATOM 873 O O . PRO A 1 108 ? 4.244 -10.947 18.282 1.00 52.97 108 PRO A O 1
ATOM 876 N N . MET A 1 109 ? 2.314 -10.733 17.157 1.00 53.50 109 MET A N 1
ATOM 877 C CA . MET A 1 109 ? 2.377 -9.273 16.979 1.00 53.50 109 MET A CA 1
ATOM 878 C C . MET A 1 109 ? 1.905 -8.566 18.257 1.00 53.50 109 MET A C 1
ATOM 880 O O . MET A 1 109 ? 1.058 -7.676 18.232 1.00 53.50 109 MET A O 1
ATOM 884 N N . THR A 1 110 ? 2.413 -8.999 19.409 1.00 48.41 110 THR A N 1
ATOM 885 C CA . THR A 1 110 ? 2.113 -8.361 20.684 1.00 48.41 110 THR A CA 1
ATOM 886 C C . THR A 1 110 ? 2.883 -7.052 20.731 1.00 48.41 110 THR A C 1
ATOM 888 O O . THR A 1 110 ? 4.101 -7.029 20.902 1.00 48.41 110 THR A O 1
ATOM 891 N N . PHE A 1 111 ? 2.160 -5.947 20.566 1.00 53.69 111 PHE A N 1
ATOM 892 C CA . PHE A 1 111 ? 2.662 -4.600 20.797 1.00 53.69 111 PHE A CA 1
ATOM 893 C C . PHE A 1 111 ? 2.860 -4.391 22.297 1.00 53.69 111 PHE A C 1
ATOM 895 O O . PHE A 1 111 ? 2.042 -3.764 22.970 1.00 53.69 111 PHE A O 1
ATOM 902 N N . THR A 1 112 ? 3.948 -4.911 22.856 1.00 41.84 112 THR A N 1
ATOM 903 C CA . THR A 1 112 ? 4.361 -4.466 24.179 1.00 41.84 112 THR A CA 1
ATOM 904 C C . THR A 1 112 ? 4.857 -3.031 24.038 1.00 41.84 112 THR A C 1
ATOM 906 O O . THR A 1 112 ? 5.924 -2.750 23.490 1.00 41.84 112 THR A O 1
ATOM 909 N N . LYS A 1 113 ? 4.071 -2.079 24.553 1.00 44.91 113 LYS A N 1
ATOM 910 C CA . LYS A 1 113 ? 4.663 -0.871 25.121 1.00 44.91 113 LYS A CA 1
ATOM 911 C C . LYS A 1 113 ? 5.600 -1.358 26.222 1.00 44.91 113 LYS A C 1
ATOM 913 O O . LYS A 1 113 ? 5.179 -1.522 27.360 1.00 44.91 113 LYS A O 1
ATOM 918 N N . VAL A 1 114 ? 6.864 -1.599 25.897 1.00 45.28 114 VAL A N 1
ATOM 919 C C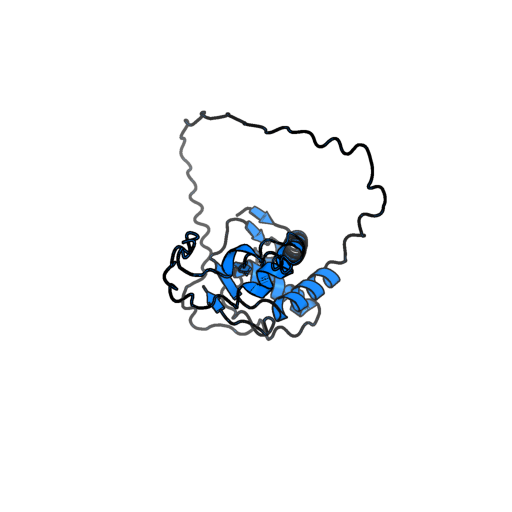A . VAL A 1 114 ? 7.911 -1.488 26.906 1.00 45.28 114 VAL A CA 1
ATOM 920 C C . VAL A 1 114 ? 8.055 0.010 27.124 1.00 45.28 114 VAL A C 1
ATOM 922 O O . VAL A 1 114 ? 8.907 0.672 26.535 1.00 45.28 114 VAL A O 1
ATOM 925 N N . SER A 1 115 ? 7.135 0.581 27.901 1.00 42.47 115 SER A N 1
ATOM 926 C CA . SER A 1 115 ? 7.449 1.771 28.669 1.00 42.47 115 SER A CA 1
ATOM 927 C C . SER A 1 115 ? 8.573 1.349 29.603 1.00 42.47 115 SER A C 1
ATOM 929 O O . SER A 1 115 ? 8.345 0.869 30.707 1.00 42.47 115 SER A O 1
ATOM 931 N N . SER A 1 116 ? 9.806 1.451 29.115 1.00 44.38 116 SER A N 1
ATOM 932 C CA . SER A 1 116 ? 10.891 1.772 30.016 1.00 44.38 116 SER A CA 1
ATOM 933 C C . SER A 1 116 ? 10.506 3.155 30.524 1.00 44.38 116 SER A C 1
ATOM 935 O O . SER A 1 116 ? 10.607 4.122 29.777 1.00 44.38 116 SER A O 1
ATOM 937 N N . ASP A 1 117 ? 9.935 3.228 31.719 1.00 49.62 117 ASP A N 1
ATOM 938 C CA . ASP A 1 117 ? 10.100 4.410 32.551 1.00 49.62 117 ASP A CA 1
ATOM 939 C C . ASP A 1 117 ? 11.570 4.390 32.980 1.00 49.62 117 ASP A C 1
ATOM 941 O O . ASP A 1 117 ? 11.945 3.529 33.781 1.00 49.62 117 ASP A O 1
ATOM 945 N N . PRO A 1 118 ? 12.462 5.259 32.470 1.00 44.53 118 PRO A N 1
ATOM 946 C CA . PRO A 1 118 ? 13.655 5.585 33.212 1.00 44.53 118 PRO A CA 1
ATOM 947 C C . PRO A 1 118 ? 13.267 6.699 34.180 1.00 44.53 118 PRO A C 1
ATOM 949 O O . PRO A 1 118 ? 13.585 7.868 33.968 1.00 44.53 118 PRO A O 1
ATOM 952 N N . ASP A 1 119 ? 12.578 6.347 35.261 1.00 50.50 119 ASP A N 1
ATOM 953 C CA . ASP A 1 119 ? 12.586 7.209 36.434 1.00 50.50 119 ASP A CA 1
ATOM 954 C C . ASP A 1 119 ? 13.974 7.059 37.073 1.00 50.50 119 ASP A C 1
ATOM 956 O O . ASP A 1 119 ? 14.209 6.185 37.908 1.00 50.50 119 ASP A O 1
ATOM 960 N N . LYS A 1 120 ? 14.943 7.798 36.512 1.00 45.53 120 LYS A N 1
ATOM 961 C CA . LYS A 1 120 ? 16.307 8.038 37.009 1.00 45.53 120 LYS A CA 1
ATOM 962 C C . LYS A 1 120 ? 17.026 9.021 36.084 1.00 45.53 120 LYS A C 1
ATOM 964 O O . LYS A 1 120 ? 17.622 8.658 35.078 1.00 45.53 120 LYS A O 1
ATOM 969 N N . SER A 1 121 ? 16.934 10.295 36.449 1.00 48.28 121 SER A N 1
ATOM 970 C CA . SER A 1 121 ? 18.104 11.152 36.675 1.00 48.28 121 SER A CA 1
ATOM 971 C C . SER A 1 121 ? 19.420 10.746 35.982 1.00 48.28 121 SER A C 1
ATOM 973 O O . SER A 1 121 ? 20.301 10.201 36.637 1.00 48.28 121 SER A O 1
ATOM 975 N N . GLU A 1 122 ? 19.593 11.105 34.712 1.00 42.31 122 GLU A N 1
ATOM 976 C CA . GLU A 1 122 ? 20.911 11.374 34.115 1.00 42.31 122 GLU A CA 1
ATOM 977 C C . GLU A 1 122 ? 20.760 12.592 33.191 1.00 42.31 122 GLU A C 1
ATOM 979 O O . GLU A 1 122 ? 20.353 12.523 32.036 1.00 42.31 122 GLU A O 1
ATOM 984 N N . THR A 1 123 ? 20.844 13.793 33.760 1.00 50.69 123 THR A N 1
ATOM 985 C CA . THR A 1 123 ? 21.971 14.712 33.547 1.00 50.69 123 THR A CA 1
ATOM 986 C C . THR A 1 123 ? 23.055 14.163 32.613 1.00 50.69 123 THR A C 1
ATOM 988 O O . THR A 1 123 ? 23.638 13.124 32.900 1.00 50.69 123 THR A O 1
ATOM 991 N N . LEU A 1 124 ? 23.409 14.979 31.613 1.00 51.88 124 LEU A N 1
ATOM 992 C CA . LEU A 1 124 ? 24.573 14.894 30.715 1.00 51.88 124 LEU A CA 1
ATOM 993 C C . LEU A 1 124 ? 24.323 14.256 29.339 1.00 51.88 124 LEU A C 1
ATOM 995 O O . LEU A 1 124 ? 24.637 13.099 29.095 1.00 51.88 124 LEU A O 1
ATOM 999 N N . SER A 1 125 ? 23.894 15.095 28.387 1.00 37.69 125 SER A N 1
ATOM 1000 C CA . SER A 1 125 ? 24.512 15.193 27.049 1.00 37.69 125 SER A CA 1
ATOM 1001 C C . SER A 1 125 ? 24.062 16.477 26.335 1.00 37.69 125 SER A C 1
ATOM 1003 O O . SER A 1 125 ? 23.347 16.458 25.336 1.00 37.69 125 SER A O 1
ATOM 1005 N N . LEU A 1 126 ? 24.495 17.631 26.857 1.00 47.03 126 LEU A N 1
ATOM 1006 C CA . LEU A 1 126 ? 24.534 18.886 26.100 1.00 47.03 126 LEU A CA 1
ATOM 1007 C C . LEU A 1 126 ? 25.800 18.910 25.237 1.00 47.03 126 LEU A C 1
ATOM 1009 O O . LEU A 1 126 ? 26.799 19.523 25.592 1.00 47.03 126 LEU A O 1
ATOM 1013 N N . ALA A 1 127 ? 25.752 18.215 24.108 1.00 43.69 127 ALA A N 1
ATOM 1014 C CA . ALA A 1 127 ? 26.639 18.408 22.963 1.00 43.69 127 ALA A CA 1
ATOM 1015 C C . ALA A 1 127 ? 25.998 17.628 21.808 1.00 43.69 127 ALA A C 1
ATOM 1017 O O . ALA A 1 127 ? 26.103 16.413 21.727 1.00 43.69 127 ALA A O 1
ATOM 1018 N N . SER A 1 128 ? 25.270 18.234 20.876 1.00 36.28 128 SER A N 1
ATOM 1019 C CA . SER A 1 128 ? 25.893 19.019 19.814 1.00 36.28 128 SER A CA 1
ATOM 1020 C C . SER A 1 128 ? 24.812 19.763 19.023 1.00 36.28 128 SER A C 1
ATOM 1022 O O . SER A 1 128 ? 24.226 19.223 18.087 1.00 36.28 128 SER A O 1
ATOM 1024 N N . PHE A 1 129 ? 24.583 21.036 19.346 1.00 44.97 129 PHE A N 1
ATOM 1025 C CA . PHE A 1 129 ? 24.042 21.977 18.370 1.00 44.97 129 PHE A CA 1
ATOM 1026 C C . PHE A 1 129 ? 25.168 22.338 17.399 1.00 44.97 129 PHE A C 1
ATOM 1028 O O . PHE A 1 129 ? 25.936 23.272 17.613 1.00 44.97 129 PHE A O 1
ATOM 1035 N N . ARG A 1 130 ? 25.269 21.580 16.311 1.00 43.25 130 ARG A N 1
ATOM 1036 C CA . ARG A 1 130 ? 25.790 22.099 15.045 1.00 43.25 130 ARG A CA 1
ATOM 1037 C C . ARG A 1 130 ? 24.732 21.875 13.984 1.00 43.25 130 ARG A C 1
ATOM 1039 O O . ARG A 1 130 ? 24.825 20.997 13.136 1.00 43.25 130 ARG A O 1
ATOM 1046 N N . SER A 1 131 ? 23.702 22.706 14.087 1.00 37.97 131 SER A N 1
ATOM 1047 C CA . SER A 1 131 ? 22.783 23.011 13.005 1.00 37.97 131 SER A CA 1
ATOM 1048 C C . SER A 1 131 ? 23.576 23.536 11.810 1.00 37.97 131 SER A C 1
ATOM 1050 O O . SER A 1 131 ? 23.883 24.722 11.731 1.00 37.97 131 SER A O 1
ATOM 1052 N N . SER A 1 132 ? 23.885 22.674 10.848 1.00 41.34 132 SER A N 1
ATOM 1053 C CA . SER A 1 132 ? 24.038 23.110 9.464 1.00 41.34 132 SER A CA 1
ATOM 1054 C C . SER A 1 132 ? 22.635 23.246 8.879 1.00 41.34 132 SER A C 1
ATOM 1056 O O . SER A 1 132 ? 22.124 22.351 8.207 1.00 41.34 132 SER A O 1
ATOM 1058 N N . LEU A 1 133 ? 21.985 24.366 9.202 1.00 44.22 133 LEU A N 1
ATOM 1059 C CA . LEU A 1 133 ? 20.864 24.872 8.426 1.00 44.22 133 LEU A CA 1
ATOM 1060 C C . LEU A 1 133 ? 21.415 25.221 7.047 1.00 44.22 133 LEU A C 1
ATOM 1062 O O . LEU A 1 133 ? 22.030 26.269 6.860 1.00 44.22 133 LEU A O 1
ATOM 1066 N N . THR A 1 134 ? 21.209 24.343 6.073 1.00 36.97 134 THR A N 1
ATOM 1067 C CA . THR A 1 134 ? 21.348 24.721 4.670 1.00 36.97 134 THR A CA 1
ATOM 1068 C C . THR A 1 134 ? 20.114 25.530 4.295 1.00 36.97 134 THR A C 1
ATOM 1070 O O . THR A 1 134 ? 19.153 25.037 3.712 1.00 36.97 134 THR A O 1
ATOM 1073 N N . ALA A 1 135 ? 20.153 26.800 4.689 1.00 51.44 135 ALA A N 1
ATOM 1074 C CA . ALA A 1 135 ? 19.482 27.860 3.976 1.00 51.44 135 ALA A CA 1
ATOM 1075 C C . ALA A 1 135 ? 20.152 27.974 2.602 1.00 51.44 135 ALA A C 1
ATOM 1077 O O . ALA A 1 135 ? 21.262 28.485 2.484 1.00 51.44 135 ALA A O 1
ATOM 1078 N N . VAL A 1 136 ? 19.472 27.488 1.568 1.00 44.25 136 VAL A N 1
ATOM 1079 C CA . VAL A 1 136 ? 19.629 28.009 0.210 1.00 44.25 136 VAL A CA 1
ATOM 1080 C C . VAL A 1 136 ? 18.243 28.249 -0.368 1.00 44.25 136 VAL A C 1
ATOM 1082 O O . VAL A 1 136 ? 17.519 27.352 -0.787 1.00 44.25 136 VAL A O 1
ATOM 1085 N N . SER A 1 137 ? 17.877 29.517 -0.268 1.00 42.22 137 SER A N 1
ATOM 1086 C CA . SER A 1 137 ? 17.044 30.310 -1.157 1.00 42.22 137 SER A CA 1
ATOM 1087 C C . SER A 1 137 ? 16.610 29.632 -2.459 1.00 42.22 137 SER A C 1
ATOM 1089 O O . SER A 1 137 ? 17.386 29.499 -3.401 1.00 42.22 137 SER A O 1
ATOM 1091 N N . GLY A 1 138 ? 15.316 29.348 -2.552 1.00 40.62 138 GLY A N 1
ATOM 1092 C CA . GLY A 1 138 ? 14.586 29.407 -3.810 1.00 40.62 138 GLY A CA 1
ATOM 1093 C C . GLY A 1 138 ? 13.673 30.625 -3.773 1.00 40.62 138 GLY A C 1
ATOM 1094 O O . GLY A 1 138 ? 12.523 30.518 -3.361 1.00 40.62 138 GLY A O 1
ATOM 1095 N N . LEU A 1 139 ? 14.187 31.788 -4.178 1.00 51.34 139 LEU A N 1
ATOM 1096 C CA . LEU A 1 139 ? 13.352 32.906 -4.609 1.00 51.34 139 LEU A CA 1
ATOM 1097 C C . LEU A 1 139 ? 12.523 32.426 -5.810 1.00 51.34 139 LEU A C 1
ATOM 1099 O O . LEU A 1 139 ? 12.977 32.502 -6.946 1.00 51.34 139 LEU A O 1
ATOM 1103 N N . SER A 1 140 ? 11.315 31.914 -5.574 1.00 46.75 140 SER A N 1
ATOM 1104 C CA . SER A 1 140 ? 10.313 31.758 -6.632 1.00 46.75 140 SER A CA 1
ATOM 1105 C C . SER A 1 140 ? 9.557 33.079 -6.768 1.00 46.75 140 SER A C 1
ATOM 1107 O O . SER A 1 140 ? 8.407 33.227 -6.365 1.00 46.75 140 SER A O 1
ATOM 1109 N N . LEU A 1 141 ? 10.261 34.082 -7.296 1.00 55.94 141 LEU A N 1
ATOM 1110 C CA . LEU A 1 141 ? 9.652 35.262 -7.894 1.00 55.94 141 LEU A CA 1
ATOM 1111 C C . LEU A 1 141 ? 9.323 34.900 -9.348 1.00 55.94 141 LEU A C 1
ATOM 1113 O O . LEU A 1 141 ? 10.156 35.059 -10.233 1.00 55.94 141 LEU A O 1
ATOM 1117 N N . GLY A 1 142 ? 8.119 34.369 -9.576 1.00 49.75 142 GLY A N 1
ATOM 1118 C CA . GLY A 1 142 ? 7.546 34.217 -10.916 1.00 49.75 142 GLY A CA 1
ATOM 1119 C C . GLY A 1 142 ? 7.067 32.804 -11.255 1.00 49.75 142 GLY A C 1
ATOM 1120 O O . GLY A 1 142 ? 7.869 31.901 -11.460 1.00 49.75 142 GLY A O 1
ATOM 1121 N N . GLY A 1 143 ? 5.746 32.649 -11.398 1.00 55.34 143 GLY A N 1
ATOM 1122 C CA . GLY A 1 143 ? 5.135 31.558 -12.169 1.00 55.34 143 GLY A CA 1
ATOM 1123 C C . GLY A 1 143 ? 4.527 30.411 -11.360 1.00 55.34 143 GLY A C 1
ATOM 1124 O O . GLY A 1 143 ? 5.067 29.312 -11.346 1.00 55.34 143 GLY A O 1
ATOM 1125 N N . GLY A 1 144 ? 3.359 30.628 -10.745 1.00 48.16 144 GLY A N 1
ATOM 1126 C CA . GLY A 1 144 ? 2.618 29.526 -10.115 1.00 48.16 144 GLY A CA 1
ATOM 1127 C C . GLY A 1 144 ? 1.244 29.845 -9.523 1.00 48.16 144 GLY A C 1
ATOM 1128 O O . GLY A 1 144 ? 0.751 29.071 -8.716 1.00 48.16 144 GLY A O 1
ATOM 1129 N N . TRP A 1 145 ? 0.605 30.955 -9.899 1.00 54.53 145 TRP A N 1
ATOM 1130 C CA . TRP A 1 145 ? -0.803 31.253 -9.571 1.00 54.53 145 TRP A CA 1
ATOM 1131 C C . TRP A 1 145 ? -1.826 30.375 -10.325 1.00 54.53 145 TRP A C 1
ATOM 1133 O O . TRP A 1 145 ? -3.030 30.513 -10.132 1.00 54.53 145 TRP A O 1
ATOM 1143 N N . TRP A 1 146 ? -1.364 29.456 -11.179 1.00 54.31 146 TRP A N 1
ATOM 1144 C CA . TRP A 1 146 ? -2.216 28.545 -11.936 1.00 54.31 146 TRP A CA 1
ATOM 1145 C C . TRP A 1 146 ? -2.400 27.248 -11.150 1.00 54.31 146 TRP A C 1
ATOM 1147 O O . TRP A 1 146 ? -1.673 26.281 -11.347 1.00 54.31 146 TRP A O 1
ATOM 1157 N N . GLY A 1 147 ? -3.370 27.282 -10.234 1.00 48.19 147 GLY A N 1
ATOM 1158 C CA . GLY A 1 147 ? -4.078 26.118 -9.708 1.00 48.19 147 GLY A CA 1
ATOM 1159 C C . GLY A 1 147 ? -3.213 25.091 -8.985 1.00 48.19 147 GLY A C 1
ATOM 1160 O O . GLY A 1 147 ? -2.769 24.112 -9.583 1.00 48.19 147 GLY A O 1
ATOM 1161 N N . ARG A 1 148 ? -3.111 25.202 -7.653 1.00 55.28 148 ARG A N 1
ATOM 1162 C CA . ARG A 1 148 ? -3.052 23.958 -6.878 1.00 55.28 148 ARG A CA 1
ATOM 1163 C C . ARG A 1 148 ? -4.322 23.182 -7.241 1.00 55.28 148 ARG A C 1
ATOM 1165 O O . ARG A 1 148 ? -5.400 23.740 -7.038 1.00 55.28 148 ARG A O 1
ATOM 1172 N N . PRO A 1 149 ? -4.236 21.968 -7.810 1.00 57.56 149 PRO A N 1
ATOM 1173 C CA . PRO A 1 149 ? -5.426 21.150 -7.944 1.00 57.56 149 PRO A CA 1
ATOM 1174 C C . PRO A 1 149 ? -6.007 20.981 -6.540 1.00 57.56 149 PRO A C 1
ATOM 1176 O O . PRO A 1 149 ? -5.262 20.696 -5.597 1.00 57.56 149 PRO A O 1
ATOM 1179 N N . GLU A 1 150 ? -7.308 21.233 -6.412 1.00 61.28 150 GLU A N 1
ATOM 1180 C CA . GLU A 1 150 ? -8.058 21.035 -5.173 1.00 61.28 150 GLU A CA 1
ATOM 1181 C C . GLU A 1 150 ? -7.670 19.673 -4.575 1.00 61.28 150 GLU A C 1
ATOM 1183 O O . GLU A 1 150 ? -7.618 18.686 -5.328 1.00 61.28 150 GLU A O 1
ATOM 1188 N N . PRO A 1 151 ? -7.323 19.593 -3.274 1.00 67.50 151 PRO A N 1
ATOM 1189 C CA . PRO A 1 151 ? -7.005 18.321 -2.647 1.00 67.50 151 PRO A CA 1
ATOM 1190 C C . PRO A 1 151 ? -8.136 17.334 -2.928 1.00 67.50 151 PRO A C 1
ATOM 1192 O O . PRO A 1 151 ? -9.289 17.566 -2.571 1.00 67.50 151 PRO A O 1
ATOM 1195 N N . GLN A 1 152 ? -7.795 16.243 -3.616 1.00 76.94 152 GLN A N 1
ATOM 1196 C CA . GLN A 1 152 ? -8.767 15.218 -3.970 1.00 76.94 152 GLN A CA 1
ATOM 1197 C C . GLN A 1 152 ? -9.419 14.675 -2.690 1.00 76.94 152 GLN A C 1
ATOM 1199 O O . GLN A 1 152 ? -8.814 14.668 -1.611 1.00 76.94 152 GLN A O 1
ATOM 1204 N N . SER A 1 153 ? -10.679 14.249 -2.796 1.00 90.81 153 SER A N 1
ATOM 1205 C CA . SER A 1 153 ? -11.354 13.619 -1.665 1.00 90.81 153 SER A CA 1
ATOM 1206 C C . SER A 1 153 ? -10.592 12.365 -1.236 1.00 90.81 153 SER A C 1
ATOM 1208 O O . SER A 1 153 ? -9.968 11.686 -2.056 1.00 90.81 153 SER A O 1
ATOM 1210 N N . ILE A 1 154 ? -10.658 12.038 0.054 1.00 92.88 154 ILE A N 1
ATOM 1211 C CA . ILE A 1 154 ? -9.984 10.856 0.611 1.00 92.88 154 ILE A CA 1
ATOM 1212 C C . ILE A 1 154 ? -10.439 9.587 -0.127 1.00 92.88 154 ILE A C 1
ATOM 1214 O O . ILE A 1 154 ? -9.623 8.724 -0.439 1.00 92.88 154 ILE A O 1
ATOM 1218 N N . ASP A 1 155 ? -11.711 9.521 -0.514 1.00 94.06 155 ASP A N 1
ATOM 1219 C CA . ASP A 1 155 ? -12.263 8.406 -1.285 1.00 94.06 155 ASP A CA 1
ATOM 1220 C C . ASP A 1 155 ? -11.625 8.276 -2.672 1.00 94.06 155 ASP A C 1
ATOM 1222 O O . ASP A 1 155 ? -11.354 7.168 -3.140 1.00 94.06 155 ASP A O 1
ATOM 1226 N N . ALA A 1 156 ? -11.352 9.398 -3.346 1.00 94.06 156 ALA A N 1
ATOM 1227 C CA . ALA A 1 156 ? -10.658 9.390 -4.631 1.00 94.06 156 ALA A CA 1
ATOM 1228 C C . ALA A 1 156 ? -9.208 8.914 -4.473 1.00 94.06 156 ALA A C 1
ATOM 1230 O O . ALA A 1 156 ? -8.703 8.162 -5.311 1.00 94.06 156 ALA A O 1
ATOM 1231 N N . GLU A 1 157 ? -8.550 9.299 -3.380 1.00 94.56 157 GLU A N 1
ATOM 1232 C CA . GLU A 1 157 ? -7.209 8.819 -3.061 1.00 94.56 157 GLU A CA 1
ATOM 1233 C C . GLU A 1 157 ? -7.184 7.324 -2.745 1.00 94.56 157 GLU A C 1
ATOM 1235 O O . GLU A 1 157 ? -6.305 6.616 -3.234 1.00 94.56 157 GLU A O 1
ATOM 1240 N N . LEU A 1 158 ? -8.168 6.819 -2.002 1.00 95.25 158 LEU A N 1
ATOM 1241 C CA . LEU A 1 158 ? -8.309 5.396 -1.703 1.00 95.25 158 LEU A CA 1
ATOM 1242 C C . LEU A 1 158 ? -8.560 4.577 -2.977 1.00 95.25 158 LEU A C 1
ATOM 1244 O O . LEU A 1 158 ? -7.877 3.579 -3.209 1.00 95.25 158 LEU A O 1
ATOM 1248 N N . ARG A 1 159 ? -9.436 5.043 -3.877 1.00 95.00 159 ARG A N 1
ATOM 1249 C CA . ARG A 1 159 ? -9.629 4.420 -5.203 1.00 95.00 159 ARG A CA 1
ATOM 1250 C C . ARG A 1 159 ? -8.336 4.396 -6.020 1.00 95.00 159 ARG A C 1
ATOM 1252 O O . ARG A 1 159 ? -8.027 3.392 -6.665 1.00 95.00 159 ARG A O 1
ATOM 1259 N N . PHE A 1 160 ? -7.558 5.479 -5.977 1.00 95.12 160 PHE A N 1
ATOM 1260 C CA . PHE A 1 160 ? -6.254 5.545 -6.636 1.00 95.12 160 PHE A CA 1
ATOM 1261 C C . PHE A 1 160 ? -5.250 4.549 -6.035 1.00 95.12 160 PHE A C 1
ATOM 1263 O O . PHE A 1 160 ? -4.553 3.855 -6.780 1.00 95.12 160 PHE A O 1
ATOM 1270 N N . ILE A 1 161 ? -5.193 4.439 -4.705 1.00 95.12 161 ILE A N 1
ATOM 1271 C CA . ILE A 1 161 ? -4.334 3.475 -4.008 1.00 95.12 161 ILE A CA 1
ATOM 1272 C C . ILE A 1 161 ? -4.712 2.045 -4.406 1.00 95.12 161 ILE A C 1
ATOM 1274 O O . ILE A 1 161 ? -3.827 1.289 -4.798 1.00 95.12 161 ILE A O 1
ATOM 1278 N N . PHE A 1 162 ? -6.001 1.693 -4.416 1.00 95.12 162 PHE A N 1
ATOM 1279 C CA . PHE A 1 162 ? -6.457 0.366 -4.847 1.00 95.12 162 PHE A CA 1
ATOM 1280 C C . PHE A 1 162 ? -6.060 0.054 -6.293 1.00 95.12 162 PHE A C 1
ATOM 1282 O O . PHE A 1 162 ? 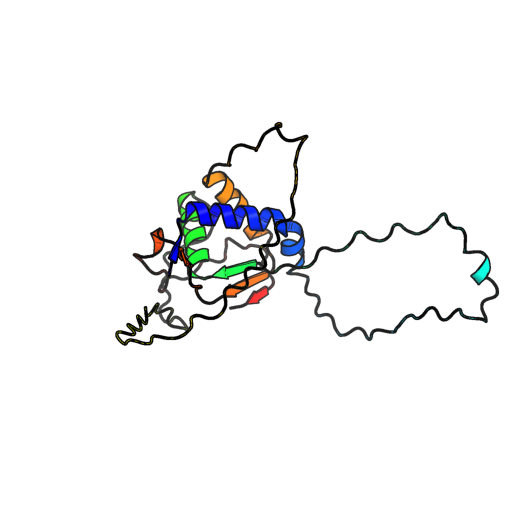-5.497 -1.002 -6.576 1.00 95.12 162 PHE A O 1
ATOM 1289 N N . SER A 1 163 ? -6.276 0.996 -7.220 1.00 94.38 163 SER A N 1
ATOM 1290 C CA . SER A 1 163 ? -5.821 0.830 -8.606 1.00 94.38 163 SER A CA 1
ATOM 1291 C C . SER A 1 163 ? -4.305 0.629 -8.679 1.00 94.38 163 SER A C 1
ATOM 1293 O O . SER A 1 163 ? -3.826 -0.173 -9.478 1.00 94.38 163 SER A O 1
ATOM 1295 N N . SER A 1 164 ? -3.544 1.296 -7.817 1.00 93.94 164 SER A N 1
ATOM 1296 C CA . SER A 1 164 ? -2.091 1.153 -7.766 1.00 93.94 164 SER A CA 1
ATOM 1297 C C . SER A 1 164 ? -1.660 -0.193 -7.186 1.00 93.94 164 SER A C 1
ATOM 1299 O O . SER A 1 164 ? -0.738 -0.801 -7.717 1.00 93.94 164 SER A O 1
ATOM 1301 N N . PHE A 1 165 ? -2.352 -0.715 -6.171 1.00 93.62 165 PHE A N 1
ATOM 1302 C CA . PHE A 1 165 ? -2.081 -2.035 -5.589 1.00 93.62 165 PHE A CA 1
ATOM 1303 C C . PHE A 1 165 ? -2.169 -3.157 -6.624 1.00 93.62 165 PHE A C 1
ATOM 1305 O O . PHE A 1 165 ? -1.314 -4.038 -6.643 1.00 93.62 165 PHE A O 1
ATOM 1312 N N . THR A 1 166 ? -3.094 -3.064 -7.583 1.00 90.88 166 THR A N 1
ATOM 1313 C CA . THR A 1 166 ? -3.164 -4.032 -8.693 1.00 90.88 166 THR A CA 1
ATOM 1314 C C . THR A 1 166 ? -1.972 -3.987 -9.655 1.00 90.88 166 THR A C 1
ATOM 1316 O O . THR A 1 166 ? -1.766 -4.932 -10.413 1.00 90.88 166 THR A O 1
ATOM 1319 N N . LYS A 1 167 ? -1.176 -2.911 -9.633 1.00 92.50 167 LYS A N 1
ATOM 1320 C CA . LYS A 1 167 ? -0.012 -2.714 -10.507 1.00 92.50 167 LYS A CA 1
ATOM 1321 C C . LYS A 1 167 ? 1.315 -3.030 -9.820 1.00 92.50 167 LYS A C 1
ATOM 1323 O O . LYS A 1 167 ? 2.302 -3.222 -10.523 1.00 92.50 167 LYS A O 1
ATOM 1328 N N . ILE A 1 168 ? 1.359 -3.045 -8.485 1.00 91.62 168 ILE A N 1
ATOM 1329 C CA . ILE A 1 168 ? 2.600 -3.207 -7.720 1.00 91.62 168 ILE A CA 1
ATOM 1330 C C . ILE A 1 168 ? 3.031 -4.680 -7.745 1.00 91.62 168 ILE A C 1
ATOM 1332 O O . ILE A 1 168 ? 2.287 -5.537 -7.270 1.00 91.62 168 ILE A O 1
ATOM 1336 N N . PRO A 1 169 ? 4.238 -4.984 -8.248 1.00 91.06 169 PRO A N 1
ATOM 1337 C CA . PRO A 1 169 ? 4.723 -6.350 -8.345 1.00 91.06 169 PRO A CA 1
ATOM 1338 C C . PRO A 1 169 ? 5.566 -6.823 -7.155 1.00 91.06 169 PRO A C 1
ATOM 1340 O O . PRO A 1 169 ? 5.774 -8.024 -7.003 1.00 91.06 169 PRO A O 1
ATOM 1343 N N . ALA A 1 170 ? 6.085 -5.918 -6.324 1.00 90.19 170 ALA A N 1
ATOM 1344 C CA . ALA A 1 170 ? 6.953 -6.274 -5.205 1.00 90.19 170 ALA A CA 1
ATOM 1345 C C . ALA A 1 170 ? 6.579 -5.496 -3.944 1.00 90.19 170 ALA A C 1
ATOM 1347 O O . ALA A 1 170 ? 6.512 -4.260 -3.967 1.00 90.19 170 ALA A O 1
ATOM 1348 N N . ILE A 1 171 ? 6.368 -6.230 -2.851 1.00 91.69 171 ILE A N 1
ATOM 1349 C CA . ILE A 1 171 ? 5.963 -5.688 -1.553 1.00 91.69 171 ILE A CA 1
ATOM 1350 C C . ILE A 1 171 ? 6.879 -6.242 -0.465 1.00 91.69 171 ILE A C 1
ATOM 1352 O O . ILE A 1 171 ? 7.137 -7.442 -0.411 1.00 91.69 171 ILE A O 1
ATOM 1356 N N . LEU A 1 172 ? 7.334 -5.349 0.410 1.00 91.19 172 LEU A N 1
ATOM 1357 C CA . LEU A 1 172 ? 8.057 -5.679 1.631 1.00 91.19 172 LEU A CA 1
ATOM 1358 C C . LEU A 1 172 ? 7.205 -5.271 2.834 1.00 91.19 172 LEU A C 1
ATOM 1360 O O . LEU A 1 172 ? 6.940 -4.082 3.052 1.00 91.19 172 LEU A O 1
ATOM 1364 N N . ILE A 1 173 ? 6.800 -6.260 3.620 1.00 89.19 173 ILE A N 1
ATOM 1365 C CA . ILE A 1 173 ? 6.122 -6.074 4.893 1.00 89.19 173 ILE A CA 1
ATOM 1366 C C . ILE A 1 173 ? 7.196 -5.940 5.967 1.00 89.19 173 ILE A C 1
ATOM 1368 O O . ILE A 1 173 ? 8.038 -6.814 6.125 1.00 89.19 173 ILE A O 1
ATOM 1372 N N . LYS A 1 174 ? 7.199 -4.821 6.693 1.00 88.12 174 LYS A N 1
ATOM 1373 C CA . LYS A 1 174 ? 8.176 -4.574 7.762 1.00 88.12 174 LYS A CA 1
ATOM 1374 C C . LYS A 1 174 ? 7.544 -4.598 9.146 1.00 88.12 174 LYS A C 1
ATOM 1376 O O . LYS A 1 174 ? 6.331 -4.433 9.304 1.00 88.12 174 LYS A O 1
ATOM 1381 N N . SER A 1 175 ? 8.402 -4.717 10.158 1.00 79.81 175 SER A N 1
ATOM 1382 C CA . SER A 1 175 ? 7.995 -4.549 11.547 1.00 79.81 175 SER A CA 1
ATOM 1383 C C . SER A 1 175 ? 7.411 -3.147 11.795 1.00 79.81 175 SER A C 1
ATOM 1385 O O . SER A 1 175 ? 7.799 -2.180 11.127 1.00 79.81 175 SER A O 1
ATOM 1387 N N . PRO A 1 176 ? 6.469 -3.018 12.746 1.00 76.12 176 PRO A N 1
ATOM 1388 C CA . PRO A 1 176 ? 5.816 -1.747 13.029 1.00 76.12 176 PRO A CA 1
ATOM 1389 C C . PRO A 1 176 ? 6.817 -0.662 13.442 1.00 76.12 176 PRO A C 1
ATOM 1391 O O . PRO A 1 176 ? 7.613 -0.849 14.362 1.00 76.12 176 PRO A O 1
ATOM 1394 N N . GLY A 1 177 ? 6.773 0.484 12.764 1.00 70.94 177 GLY A N 1
ATOM 1395 C CA . GLY A 1 177 ? 7.594 1.646 13.094 1.00 70.94 177 GLY A CA 1
ATOM 1396 C C . GLY A 1 177 ? 7.106 2.427 14.322 1.00 70.94 177 GLY A C 1
ATOM 1397 O O . GLY A 1 177 ? 6.099 2.114 14.949 1.00 70.94 177 GLY A O 1
ATOM 1398 N N . SER A 1 178 ? 7.797 3.527 14.637 1.00 69.75 178 SER A N 1
ATOM 1399 C CA . SER A 1 178 ? 7.489 4.395 15.789 1.00 69.75 178 SER A CA 1
ATOM 1400 C C . SER A 1 178 ? 6.199 5.220 15.658 1.00 69.75 178 SER A C 1
ATOM 1402 O O . SER A 1 178 ? 5.756 5.810 16.647 1.00 69.75 178 SER A O 1
ATOM 1404 N N . LYS A 1 179 ? 5.606 5.284 14.460 1.00 78.31 179 LYS A N 1
ATOM 1405 C CA . LYS A 1 179 ? 4.399 6.063 14.146 1.00 78.31 179 LYS A CA 1
ATOM 1406 C C . LYS A 1 179 ? 3.210 5.135 13.941 1.00 78.31 179 LYS A C 1
ATOM 1408 O O . LYS A 1 179 ? 3.204 4.358 12.982 1.00 78.31 179 LYS A O 1
ATOM 1413 N N . MET A 1 180 ? 2.206 5.273 14.800 1.00 78.88 180 MET A N 1
ATOM 1414 C CA . MET A 1 180 ? 1.001 4.444 14.812 1.00 78.88 180 MET A CA 1
ATOM 1415 C C . MET A 1 180 ? -0.204 5.274 14.377 1.00 78.88 180 MET A C 1
ATOM 1417 O O . MET A 1 180 ? -0.290 6.455 14.696 1.00 78.88 180 MET A O 1
ATOM 1421 N N . ILE A 1 181 ? -1.137 4.669 13.646 1.00 85.00 181 ILE A N 1
ATOM 1422 C CA . ILE A 1 181 ? -2.357 5.367 13.226 1.00 85.00 181 ILE A CA 1
ATOM 1423 C C . ILE A 1 181 ? -3.283 5.495 14.434 1.00 85.00 181 ILE A C 1
ATOM 1425 O O . ILE A 1 181 ? -3.577 4.499 15.092 1.00 85.00 181 ILE A O 1
ATOM 1429 N N . ALA A 1 182 ? -3.724 6.720 14.727 1.00 83.06 182 ALA A N 1
ATOM 1430 C CA . ALA A 1 182 ? -4.493 7.028 15.932 1.00 83.06 182 ALA A CA 1
ATOM 1431 C C . ALA A 1 182 ? -5.799 6.215 16.032 1.00 83.06 182 ALA A C 1
ATOM 1433 O O . ALA A 1 182 ? -6.150 5.748 17.114 1.00 83.06 182 ALA A O 1
ATOM 1434 N N . GLU A 1 183 ? -6.479 5.990 14.905 1.00 82.50 183 GLU A N 1
ATOM 1435 C CA . GLU A 1 183 ? -7.748 5.246 14.820 1.00 82.50 183 GLU A CA 1
ATOM 1436 C C . GLU A 1 183 ? -7.611 3.771 15.230 1.00 82.50 183 GLU A C 1
ATOM 1438 O O . GLU A 1 183 ? -8.510 3.225 15.857 1.00 82.50 183 GLU A O 1
ATOM 1443 N N . LEU A 1 184 ? -6.457 3.156 14.965 1.00 76.69 184 LEU A N 1
ATOM 1444 C CA . LEU A 1 184 ? -6.178 1.752 15.292 1.00 76.69 184 LEU A CA 1
ATOM 1445 C C . LEU A 1 184 ? -5.509 1.567 16.662 1.00 76.69 184 LEU A C 1
ATOM 1447 O O . LEU A 1 184 ? -5.211 0.453 17.074 1.00 76.69 184 LEU A O 1
ATOM 1451 N N . SER A 1 185 ? -5.287 2.652 17.410 1.00 71.75 185 SER A N 1
ATOM 1452 C CA . SER A 1 185 ? -4.677 2.580 18.746 1.00 71.75 185 SER A CA 1
ATOM 1453 C C . SER A 1 185 ? -5.513 1.807 19.773 1.00 71.75 185 SER A C 1
ATOM 1455 O O . SER A 1 185 ? -4.978 1.396 20.803 1.00 71.75 185 SER A O 1
ATOM 1457 N N . LYS A 1 186 ? -6.812 1.640 19.503 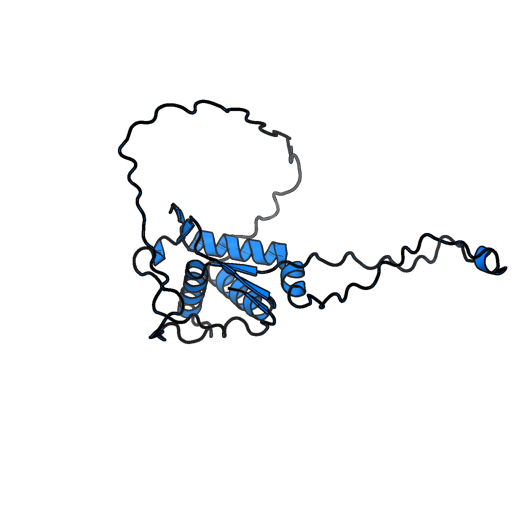1.00 67.94 186 LYS A N 1
ATOM 1458 C CA . LYS A 1 186 ? -7.780 0.988 20.391 1.00 67.94 186 LYS A CA 1
ATOM 1459 C C . LYS A 1 186 ? -7.923 -0.508 20.124 1.00 67.94 186 LYS A C 1
ATOM 1461 O O . LYS A 1 186 ? -8.235 -1.242 21.053 1.00 67.94 186 LYS A O 1
ATOM 1466 N N . GLU A 1 187 ? -7.683 -0.942 18.890 1.00 66.56 187 GLU A N 1
ATOM 1467 C CA . GLU A 1 187 ? -7.898 -2.320 18.457 1.00 66.56 187 GLU A CA 1
ATOM 1468 C C . GLU A 1 187 ? -6.733 -2.754 17.556 1.00 66.56 187 GLU A C 1
ATOM 1470 O O . GLU A 1 187 ? -6.661 -2.359 16.387 1.00 66.56 187 GLU A O 1
ATOM 1475 N N . PRO A 1 188 ? -5.750 -3.485 18.110 1.00 60.88 188 PRO A N 1
ATOM 1476 C CA . PRO A 1 188 ? -4.617 -3.942 17.327 1.00 60.88 188 PRO A CA 1
ATOM 1477 C C . PRO A 1 188 ? -5.062 -5.013 16.309 1.00 60.88 188 PRO A C 1
ATOM 1479 O O . PRO A 1 188 ? -5.865 -5.880 16.634 1.00 60.88 188 PRO A O 1
ATOM 1482 N N . PRO A 1 189 ? -4.523 -5.006 15.076 1.00 62.38 189 PRO A N 1
ATOM 1483 C CA . PRO A 1 189 ? -4.917 -5.943 14.016 1.00 62.38 189 PRO A CA 1
ATOM 1484 C C . PRO A 1 189 ? -4.219 -7.310 14.126 1.00 62.38 189 PRO A C 1
ATOM 1486 O O . PRO A 1 189 ? -3.908 -7.948 13.128 1.00 62.38 189 PRO A O 1
ATOM 1489 N N . ASN A 1 190 ? -3.861 -7.728 15.336 1.00 62.59 190 ASN A N 1
ATOM 1490 C CA . ASN A 1 190 ? -2.901 -8.800 15.604 1.00 62.59 190 ASN A CA 1
ATOM 1491 C C . ASN A 1 190 ? -3.479 -10.222 15.510 1.00 62.59 190 ASN A C 1
ATOM 1493 O O . ASN A 1 190 ? -2.694 -11.169 15.506 1.00 62.59 190 ASN A O 1
ATOM 1497 N N . GLU A 1 191 ? -4.799 -10.378 15.401 1.00 68.75 191 GLU A N 1
ATOM 1498 C CA . GLU A 1 191 ? -5.453 -11.691 15.273 1.00 68.75 191 GLU A CA 1
ATOM 1499 C C . GLU A 1 191 ? -5.970 -11.983 13.857 1.00 68.75 191 GLU A C 1
ATOM 1501 O O . GLU A 1 191 ? -6.150 -13.149 13.506 1.00 68.75 191 GLU A O 1
ATOM 1506 N N . ASN A 1 192 ? -6.179 -10.958 13.026 1.00 76.44 192 ASN A N 1
ATOM 1507 C CA . ASN A 1 192 ? -6.830 -11.119 11.727 1.00 76.44 192 ASN A CA 1
ATOM 1508 C C . ASN A 1 192 ? -5.811 -11.294 10.592 1.00 76.44 192 ASN A C 1
ATOM 1510 O O . ASN A 1 192 ? -4.772 -10.631 10.538 1.00 76.44 192 ASN A O 1
ATOM 1514 N N . ALA A 1 193 ? -6.130 -12.174 9.646 1.00 80.81 193 ALA A N 1
ATOM 1515 C CA . ALA A 1 193 ? -5.391 -12.323 8.405 1.00 80.81 193 ALA A CA 1
ATOM 1516 C C . ALA A 1 193 ? -5.552 -11.063 7.544 1.00 80.81 193 ALA A C 1
ATOM 1518 O O . ALA A 1 193 ? -6.642 -10.504 7.422 1.00 80.81 193 ALA A O 1
ATOM 1519 N N . LEU A 1 194 ? -4.464 -10.629 6.905 1.00 85.75 194 LEU A N 1
ATOM 1520 C CA . LEU A 1 194 ? -4.531 -9.549 5.927 1.00 85.75 194 LEU A CA 1
ATOM 1521 C C . LEU A 1 194 ? -4.855 -10.126 4.546 1.00 85.75 194 LEU A C 1
ATOM 1523 O O . LEU A 1 194 ? -4.057 -10.916 4.030 1.00 85.75 194 LEU A O 1
ATOM 1527 N N . PRO A 1 195 ? -5.969 -9.726 3.915 1.00 87.94 195 PRO A N 1
ATOM 1528 C CA . PRO A 1 195 ? -6.308 -10.214 2.596 1.00 87.94 195 PRO A CA 1
ATOM 1529 C C . PRO A 1 195 ? -5.402 -9.556 1.548 1.00 87.94 195 PRO A C 1
ATOM 1531 O O . PRO A 1 195 ? -5.205 -8.338 1.526 1.00 87.94 195 PRO A O 1
ATOM 1534 N N . MET A 1 196 ? -4.806 -10.385 0.690 1.00 88.31 196 MET A N 1
ATOM 1535 C CA . MET A 1 196 ? -3.862 -9.946 -0.345 1.00 88.31 196 MET A CA 1
ATOM 1536 C C . MET A 1 196 ? -4.517 -9.780 -1.722 1.00 88.31 196 MET A C 1
ATOM 1538 O O . MET A 1 196 ? -3.845 -9.380 -2.671 1.00 88.31 196 MET A O 1
ATOM 1542 N N . ASP A 1 197 ? -5.830 -10.002 -1.836 1.00 87.88 197 ASP A N 1
ATOM 1543 C CA . ASP A 1 197 ? -6.571 -9.960 -3.107 1.00 87.88 197 ASP A CA 1
ATOM 1544 C C . ASP A 1 197 ? -6.560 -8.570 -3.765 1.00 87.88 197 ASP A C 1
ATOM 1546 O O . ASP A 1 197 ? -6.695 -8.440 -4.986 1.00 87.88 197 ASP A O 1
ATOM 1550 N N . ALA A 1 198 ? -6.330 -7.518 -2.970 1.00 89.25 198 ALA A N 1
ATOM 1551 C CA . ALA A 1 198 ? -6.123 -6.159 -3.466 1.00 89.25 198 ALA A CA 1
ATOM 1552 C C . ALA A 1 198 ? -4.893 -6.042 -4.393 1.00 89.25 198 ALA A C 1
ATOM 1554 O O . ALA A 1 198 ? -4.824 -5.144 -5.236 1.00 89.25 198 ALA A O 1
ATOM 1555 N N . PHE A 1 199 ? -3.928 -6.956 -4.273 1.00 91.56 199 PHE A N 1
ATOM 1556 C CA . PHE A 1 199 ? -2.679 -6.947 -5.020 1.00 91.56 199 PHE A CA 1
ATOM 1557 C C . PHE A 1 199 ? -2.639 -8.063 -6.070 1.00 91.56 199 PHE A C 1
ATOM 1559 O O . PHE A 1 199 ? -2.084 -9.142 -5.880 1.00 91.56 199 PHE A O 1
ATOM 1566 N N . LYS A 1 200 ? -3.204 -7.778 -7.243 1.00 89.69 200 LYS A N 1
ATOM 1567 C CA . LYS A 1 200 ? -3.372 -8.773 -8.317 1.00 89.69 200 LYS A CA 1
ATOM 1568 C C . LYS A 1 200 ? -2.091 -9.176 -9.055 1.00 89.69 200 LYS A C 1
ATOM 1570 O O . LYS A 1 200 ? -2.111 -10.159 -9.786 1.00 89.69 200 LYS A O 1
ATOM 1575 N N . ASN A 1 201 ? -1.006 -8.414 -8.916 1.00 89.69 201 ASN A N 1
ATOM 1576 C CA . ASN A 1 201 ? 0.221 -8.604 -9.699 1.00 89.69 201 ASN A CA 1
ATOM 1577 C C . ASN A 1 201 ? 1.462 -8.861 -8.828 1.00 89.69 201 ASN A C 1
ATOM 1579 O O . ASN A 1 201 ? 2.575 -8.623 -9.289 1.00 89.69 201 ASN A O 1
ATOM 1583 N N . ILE A 1 202 ? 1.306 -9.319 -7.578 1.00 89.75 202 ILE A N 1
ATOM 1584 C CA . ILE A 1 202 ? 2.464 -9.622 -6.721 1.00 89.75 202 ILE A CA 1
ATOM 1585 C C . ILE A 1 202 ? 3.295 -10.742 -7.350 1.00 89.75 202 ILE A C 1
ATOM 1587 O O . ILE A 1 202 ? 2.800 -11.825 -7.648 1.00 89.75 202 ILE A O 1
ATOM 1591 N N . GLN A 1 203 ? 4.588 -10.479 -7.491 1.00 89.44 203 GLN A N 1
ATOM 1592 C CA . GLN A 1 203 ? 5.614 -11.428 -7.915 1.00 89.44 203 GLN A CA 1
ATOM 1593 C C . GLN A 1 203 ? 6.609 -11.720 -6.786 1.00 89.44 203 GLN A C 1
ATOM 1595 O O . GLN A 1 203 ? 7.144 -12.823 -6.717 1.00 89.44 203 GLN A O 1
ATOM 1600 N N . SER A 1 204 ? 6.854 -10.744 -5.902 1.00 88.00 204 SER A N 1
ATOM 1601 C CA . SER A 1 204 ? 7.718 -10.892 -4.728 1.00 88.00 204 SER A CA 1
ATOM 1602 C C . SER A 1 204 ? 7.037 -10.334 -3.482 1.00 88.00 204 SER A C 1
ATOM 1604 O O . SER A 1 204 ? 6.587 -9.184 -3.483 1.00 88.00 204 SER A O 1
ATOM 1606 N N . LEU A 1 205 ? 6.986 -11.144 -2.427 1.00 89.19 205 LEU A N 1
ATOM 1607 C CA . LEU A 1 205 ? 6.487 -10.772 -1.109 1.00 89.19 205 LEU A CA 1
ATOM 1608 C C . LEU A 1 205 ? 7.548 -11.139 -0.071 1.00 89.19 205 LEU A C 1
ATOM 1610 O O . LEU A 1 205 ? 7.914 -12.305 0.065 1.00 89.19 205 LEU A O 1
ATOM 1614 N N . GLU A 1 206 ? 8.049 -10.127 0.626 1.00 87.12 206 GLU A N 1
ATOM 1615 C CA . GLU A 1 206 ? 9.050 -10.253 1.687 1.00 87.12 206 GLU A CA 1
ATOM 1616 C C . GLU A 1 206 ? 8.438 -9.783 3.015 1.00 87.12 206 GLU A C 1
ATOM 1618 O O . GLU A 1 206 ? 7.662 -8.825 3.015 1.00 87.12 206 GLU A O 1
ATOM 1623 N N . CYS A 1 207 ? 8.771 -10.445 4.129 1.00 80.69 207 CYS A N 1
ATOM 1624 C CA . CYS A 1 207 ? 8.215 -10.199 5.469 1.00 80.69 207 CYS A CA 1
ATOM 1625 C C . CYS A 1 207 ? 9.298 -10.236 6.557 1.00 80.69 207 CYS A C 1
ATOM 1627 O O . CYS A 1 207 ? 10.253 -11.032 6.404 1.00 80.69 207 CYS A O 1
#

Secondary structure (DSSP, 8-state):
-EEE-HHHHHHHHHHHHHHHHHHHHHGGG-----------------TT-TTSSTT--TT-PPPPPPPPPPP--EEEEHHHHHHHHHHHHHTT-----S--B-SS-SS------------S---------------------S---S----PPPHHHHHHHHHHHHTT--EEEEE---SEEEGGGGSS---SBPPP-TT-TT--EEE-

Foldseek 3Di:
DAADALLVVLVVVLVVCVVCVQQQLCQLPPPPPPPPPPPPPPPPPPPPDPPVPVPPDPPDDPPDPPDRDHHDAAEDAPQSLLSLLVVCVVLVHPQDDFPAFDPDDPDQLPPDPPPPPPPDDDDDDPDDPPPPPPDDDDPPPDDDPPDPDDPDDSSVSSVSVLVSLQSGAHYEHDHDDPYHHPVCPVPGSRGTDRRSSSRNRHNYYHD